Protein 4HRV (pdb70)

InterPro domains:
  IPR008517 Putative lipoprotein GNA1162-like [PF05643] (25-208)

Nearest PDB structures (foldseek):
  4hrv-assembly1_A  TM=1.007E+00  e=7.308E-28  Neisseria meningitidis
  4hrv-assembly1_B  TM=9.934E-01  e=1.481E-24  Neisseria meningitidis
  4q6v-assembly1_A  TM=7.686E-01  e=3.564E-07  Salmonella enterica subsp. enterica serovar Typhimurium str. LT2
  4q6z-assembly1_A  TM=7.350E-01  e=7.591E-06  Escherichia coli UTI89
  2mii-assembly1_A  TM=7.551E-01  e=7.405E-05  Escherichia coli str. K-12 substr. DH10B

Foldseek 3Di:
DQEEEEAQEAEQEPDPCLRPCSVVVVVVQVVVRHHYDDDVVVCVVVVVVPHDRVVVVPDQLLVVCVPPVGQKYKYKYWNDADPCTKTKMWIWIAGSNPRHTDDIGIDMFGDHPVDDDVPVSCVVVVVVVVVVPPPD/DAEEEEAQEAEQEPDPCLRPCSQVVVPVCVVVRHHYDHPVVRQVQVVVVPHHRVVVVPDQLLVVCVRPVGQKYKYKYWNYFDWDDDDVWIKTKTKMKMWIAGSNPRHTDDIDMDMFMDTHVDDDPVVSCVVVVVVVVVVVD

Sequence (277 aa):
PASILVVPPLNESPDVNGTWGLASTAAPLSEAGYYVFPAAVVEETFKQNGTNAADIHAVRPEKLHQIFGNDAVLYITVTEYGTVTTVSAKARLVDSRNGKELWSGSASIREGSNNSNSGLLGLVSAVVNQIANSLTPASILVVPPLNESPDVNGTWGLASTAAPLSEAGYYVFPAAVVEETFKQNGTNAADIHAVRPEKLHQIFGNDAVLYITVTEYGTSYQILDSVTTVSAKARLVDSRNGKELWSGSASIREGSNNSNSGLLGLVSAVVNQIANS

CATH classification: 3.40.50.10610

Radius of gyration: 20.61 Å; Cα contacts (8 Å, |Δi|>4): 595; chains: 2; bounding box: 36×66×35 Å

Organism: Neisseria meningitidis (NCBI:txid487)

Secondary structure (DSSP, 8-state):
--EEEEPPPEE-SS-GGGG---GGGHHHHHHTTPEEPPHHHHHHHHHHT---HHHHHHS-HHHHHHHH--SEEEEEEEEEEE--EEEEEEEEEEETTT--EEEEEEEEEEE-TTS--HHHH--HHHHHHHHHHS--/--EEEEPPPEE-SS-GGGG---GGGHHHHHHTT-EE--HHHHHHHHHHT---HHHHHHS-HHHHHHHH--SEEEEEEEEEEEEEE-SS-EEEEEEEEEEEEETTT--EEEEEEEEEEEEGGG--HHHH--HHHHHHHHHT-

B-factor: mean 45.94, std 14.57, range [21.09, 131.01]

Structure (mmCIF, N/CA/C/O backbone):
data_4HRV
#
_entry.id   4HRV
#
_cell.length_a   43.912
_cell.length_b   96.130
_cell.length_c   44.977
_cell.angle_alpha   90.00
_cell.angle_beta   112.82
_cell.angle_gamma   90.00
#
_symmetry.space_group_name_H-M   'P 1 21 1'
#
loop_
_entity.id
_entity.type
_entity.pdbx_description
1 polymer 'Putative lipoprotein GNA1162'
2 water water
#
loop_
_atom_site.group_PDB
_atom_site.id
_atom_site.type_symbol
_atom_site.label_atom_id
_atom_site.label_alt_id
_atom_site.label_comp_id
_atom_site.label_asym_id
_atom_site.label_entity_id
_atom_site.label_seq_id
_atom_site.pdbx_PDB_ins_code
_atom_site.Cartn_x
_atom_site.Cartn_y
_atom_site.Cartn_z
_atom_site.occupancy
_atom_site.B_iso_or_equiv
_atom_site.auth_seq_id
_atom_site.auth_comp_id
_atom_site.auth_asym_id
_atom_site.auth_atom_id
_atom_site.pdbx_PDB_model_num
ATOM 1 N N . PRO A 1 13 ? -5.360 -31.663 -26.653 1.00 59.56 35 PRO A N 1
ATOM 2 C CA . PRO A 1 13 ? -5.853 -31.943 -25.301 1.00 55.17 35 PRO A CA 1
ATOM 3 C C . PRO A 1 13 ? -7.255 -31.392 -25.120 1.00 51.78 35 PRO A C 1
ATOM 4 O O . PRO A 1 13 ? -7.419 -30.208 -24.839 1.00 49.30 35 PRO A O 1
ATOM 8 N N . ALA A 1 14 ? -8.258 -32.240 -25.297 1.00 51.39 36 ALA A N 1
ATOM 9 C CA . ALA A 1 14 ? -9.636 -31.808 -25.142 1.00 51.67 36 ALA A CA 1
ATOM 10 C C . ALA A 1 14 ? -9.978 -31.679 -23.661 1.00 45.74 36 ALA A C 1
ATOM 11 O O . ALA A 1 14 ? -10.621 -30.725 -23.251 1.00 40.51 36 ALA A O 1
ATOM 13 N N . SER A 1 15 ? -9.525 -32.642 -22.863 1.00 44.88 37 SER A N 1
ATOM 14 C CA . SER A 1 15 ? -9.944 -32.718 -21.467 1.00 43.21 37 SER A CA 1
ATOM 15 C C . SER A 1 15 ? -8.780 -32.621 -20.489 1.00 40.12 37 SER A C 1
ATOM 16 O O . SER A 1 15 ? -7.682 -33.129 -20.747 1.00 37.88 37 SER A O 1
ATOM 19 N N . ILE A 1 16 ? -9.048 -31.974 -19.359 1.00 36.93 38 ILE A N 1
ATOM 20 C CA . ILE A 1 16 ? -8.065 -31.774 -18.306 1.00 35.50 38 ILE A CA 1
ATOM 21 C C . ILE A 1 16 ? -8.569 -32.311 -16.955 1.00 37.32 38 ILE A C 1
ATOM 22 O O . ILE A 1 16 ? -9.682 -31.979 -16.517 1.00 36.93 38 ILE A O 1
ATOM 27 N N . LEU A 1 17 ? -7.758 -33.152 -16.315 1.00 29.00 39 LEU A N 1
ATOM 28 C CA . LEU A 1 17 ? -7.960 -33.510 -14.908 1.00 28.33 39 LEU A CA 1
ATOM 29 C C . LEU A 1 17 ? -7.157 -32.568 -13.996 1.00 26.40 39 LEU A C 1
ATOM 30 O O . LEU A 1 17 ? -5.923 -32.565 -14.022 1.00 25.47 39 LEU A O 1
ATOM 35 N N . VAL A 1 18 ? -7.855 -31.768 -13.194 1.00 25.24 40 VAL A N 1
ATOM 36 C CA . VAL A 1 18 ? -7.182 -30.915 -12.220 1.00 25.09 40 VAL A CA 1
ATOM 37 C C . VAL A 1 18 ? -7.093 -31.616 -10.864 1.00 28.88 40 VAL A C 1
ATOM 38 O O . VAL A 1 18 ? -8.117 -31.863 -10.220 1.00 29.16 40 VAL A O 1
ATOM 42 N N . VAL A 1 19 ? -5.877 -31.940 -10.428 1.00 28.61 41 VAL A N 1
ATOM 43 C CA . VAL A 1 19 ? -5.703 -32.591 -9.134 1.00 27.35 41 VAL A CA 1
ATOM 44 C C . VAL A 1 19 ? -5.619 -31.525 -8.031 1.00 25.50 41 VAL A C 1
ATOM 45 O O . VAL A 1 19 ? -5.364 -30.352 -8.312 1.00 24.50 41 VAL A O 1
ATOM 49 N N . PRO A 1 20 ? -5.840 -31.916 -6.769 1.00 28.74 42 PRO A N 1
ATOM 50 C CA . PRO A 1 20 ? -5.726 -30.894 -5.721 1.00 31.85 42 PRO A CA 1
ATOM 51 C C . PRO A 1 20 ? -4.316 -30.306 -5.699 1.00 32.62 42 PRO A C 1
ATOM 52 O O . PRO A 1 20 ? -3.335 -31.041 -5.730 1.00 30.62 42 PRO A O 1
ATOM 56 N N . PRO A 1 21 ? -4.209 -28.977 -5.640 1.00 30.82 43 PRO A N 1
ATOM 57 C CA . PRO A 1 21 ? -2.872 -28.381 -5.710 1.00 32.53 43 PRO A CA 1
ATOM 58 C C . PRO A 1 21 ? -2.025 -28.667 -4.476 1.00 35.43 43 PRO A C 1
ATOM 59 O O . PRO A 1 21 ? -2.564 -28.801 -3.387 1.00 34.90 43 PRO A O 1
ATOM 63 N N . LEU A 1 22 ? -0.712 -28.790 -4.660 1.00 35.69 44 LEU A N 1
ATOM 64 C CA . LEU A 1 22 ? 0.203 -28.890 -3.534 1.00 35.62 44 LEU A CA 1
ATOM 65 C C . LEU A 1 22 ? 0.322 -27.532 -2.854 1.00 35.38 44 LEU A C 1
ATOM 66 O O . LEU A 1 22 ? 0.313 -26.493 -3.519 1.00 30.96 44 LEU A O 1
ATOM 71 N N . ASN A 1 23 ? 0.452 -27.554 -1.533 1.00 39.15 45 ASN A N 1
ATOM 72 C CA . ASN A 1 23 ? 0.688 -26.352 -0.752 1.00 45.51 45 ASN A CA 1
ATOM 73 C C . ASN A 1 23 ? 2.088 -26.391 -0.157 1.00 49.38 45 ASN A C 1
ATOM 74 O O . ASN A 1 23 ? 2.368 -27.180 0.748 1.00 50.38 45 ASN A O 1
ATOM 79 N N . GLU A 1 24 ? 2.973 -25.553 -0.679 1.00 51.90 46 GLU A N 1
ATOM 80 C CA . GLU A 1 24 ? 4.331 -25.463 -0.161 1.00 57.82 46 GLU A CA 1
ATOM 81 C C . GLU A 1 24 ? 4.511 -24.203 0.668 1.00 61.47 46 GLU A C 1
ATOM 82 O O . GLU A 1 24 ? 5.624 -23.695 0.801 1.00 66.04 46 GLU A O 1
ATOM 88 N N . SER A 1 25 ? 3.414 -23.699 1.225 1.00 61.27 47 SER A N 1
ATOM 89 C CA . SER A 1 25 ? 3.469 -22.483 2.035 1.00 62.85 47 SER A CA 1
ATOM 90 C C . SER A 1 25 ? 3.114 -22.783 3.492 1.00 67.97 47 SER A C 1
ATOM 91 O O . SER A 1 25 ? 2.504 -23.812 3.784 1.00 70.30 47 SER A O 1
ATOM 94 N N . PRO A 1 26 ? 3.499 -21.886 4.414 1.00 71.55 48 PRO A N 1
AT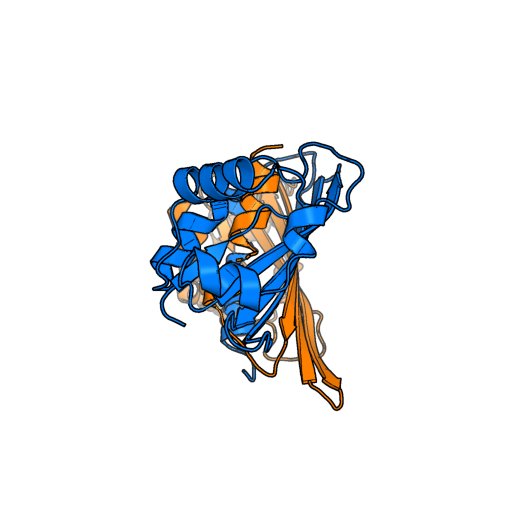OM 95 C CA . PRO A 1 26 ? 3.242 -22.134 5.837 1.00 76.32 48 PRO A CA 1
ATOM 96 C C . PRO A 1 26 ? 1.758 -22.064 6.166 1.00 78.19 48 PRO A C 1
ATOM 97 O O . PRO A 1 26 ? 1.316 -22.658 7.153 1.00 78.85 48 PRO A O 1
ATOM 101 N N . ASP A 1 27 ? 1.003 -21.350 5.335 1.00 76.49 49 ASP A N 1
ATOM 102 C CA . ASP A 1 27 ? -0.417 -21.120 5.579 1.00 75.26 49 ASP A CA 1
ATOM 103 C C . ASP A 1 27 ? -1.298 -22.269 5.073 1.00 71.38 49 ASP A C 1
ATOM 104 O O . ASP A 1 27 ? -1.274 -22.615 3.893 1.00 65.00 49 ASP A O 1
ATOM 109 N N . VAL A 1 28 ? -2.078 -22.845 5.983 1.00 73.80 50 VAL A N 1
ATOM 110 C CA . VAL A 1 28 ? -2.987 -23.943 5.667 1.00 73.98 50 VAL A CA 1
ATOM 111 C C . VAL A 1 28 ? -3.938 -23.620 4.519 1.00 72.39 50 VAL A C 1
ATOM 112 O O . VAL A 1 28 ? -4.063 -24.393 3.570 1.00 75.55 50 VAL A O 1
ATOM 116 N N . ASN A 1 29 ? -4.616 -22.482 4.619 1.00 69.16 51 ASN A N 1
ATOM 117 C CA . ASN A 1 29 ? -5.646 -22.109 3.651 1.00 65.53 51 ASN A CA 1
ATOM 118 C C . ASN A 1 29 ? -5.089 -21.638 2.312 1.00 57.51 51 ASN A C 1
ATOM 119 O O . ASN A 1 29 ? -5.842 -21.229 1.426 1.00 55.35 51 ASN A O 1
ATOM 124 N N . GLY A 1 30 ? -3.770 -21.703 2.166 1.00 54.29 52 GLY A N 1
ATOM 125 C CA . GLY A 1 30 ? -3.109 -21.295 0.937 1.00 49.47 52 GLY A CA 1
ATOM 126 C C . GLY A 1 30 ? -3.704 -21.868 -0.343 1.00 48.78 52 GLY A C 1
ATOM 127 O O . GLY A 1 30 ? -3.640 -21.234 -1.402 1.00 46.52 52 GLY A O 1
ATOM 128 N N . THR A 1 31 ? -4.272 -23.070 -0.260 1.00 47.91 53 THR A N 1
ATOM 129 C CA . THR A 1 31 ? -4.874 -23.707 -1.429 1.00 43.18 53 THR A CA 1
ATOM 130 C C . THR A 1 31 ? -6.400 -23.802 -1.319 1.00 43.17 53 THR A C 1
ATOM 131 O O . THR A 1 31 ? -7.069 -24.186 -2.270 1.00 40.65 53 THR A O 1
ATOM 135 N N . TRP A 1 32 ? -6.955 -23.463 -0.161 1.00 46.37 54 TRP A N 1
ATOM 136 C CA . TRP A 1 32 ? -8.404 -23.535 0.000 1.00 53.52 54 TRP A CA 1
ATOM 137 C C . TRP A 1 32 ? -9.126 -22.805 -1.135 1.00 50.93 54 TRP A C 1
ATOM 138 O O . TRP A 1 32 ? -8.825 -21.652 -1.426 1.00 52.11 54 TRP A O 1
ATOM 149 N N . GLY A 1 33 ? -10.071 -23.492 -1.771 1.00 51.31 55 GLY A N 1
ATOM 150 C CA . GLY A 1 33 ? -10.910 -22.905 -2.802 1.00 49.30 55 GLY A CA 1
ATOM 151 C C . GLY A 1 33 ? -10.268 -22.772 -4.171 1.00 48.72 55 GLY A C 1
ATOM 152 O O . GLY A 1 33 ? -10.918 -22.379 -5.142 1.00 50.22 55 GLY A O 1
ATOM 161 N N . LEU A 1 35 ? -8.776 -25.066 -6.330 1.00 33.43 57 LEU A N 1
ATOM 162 C CA . LEU A 1 35 ? -9.115 -26.034 -7.352 1.00 36.96 57 LEU A CA 1
ATOM 163 C C . LEU A 1 35 ? -10.402 -25.563 -8.020 1.00 38.53 57 LEU A C 1
ATOM 164 O O . LEU A 1 35 ? -10.503 -25.562 -9.244 1.00 38.32 57 LEU A O 1
ATOM 169 N N . ALA A 1 36 ? -11.356 -25.115 -7.206 1.00 39.11 58 ALA A N 1
ATOM 170 C CA . ALA A 1 36 ? -12.646 -24.613 -7.693 1.00 42.54 58 ALA A CA 1
ATOM 171 C C . ALA A 1 36 ? -12.513 -23.410 -8.631 1.00 43.39 58 ALA A C 1
ATOM 172 O O . ALA A 1 36 ? -13.273 -23.267 -9.594 1.00 44.61 58 ALA A O 1
ATOM 174 N N . SER A 1 37 ? -11.550 -22.543 -8.346 1.00 38.82 59 SER A N 1
ATOM 175 C CA . SER A 1 37 ? -11.367 -21.336 -9.149 1.00 41.55 59 SER A CA 1
ATOM 176 C C . SER A 1 37 ? -10.825 -21.608 -10.557 1.00 39.53 59 SER A C 1
ATOM 177 O O . SER A 1 37 ? -10.859 -20.715 -11.407 1.00 37.17 59 SER A O 1
ATOM 180 N N . THR A 1 38 ? -10.322 -22.824 -10.806 1.00 35.96 60 THR A N 1
ATOM 181 C CA . THR A 1 38 ? -9.748 -23.158 -12.112 1.00 33.83 60 THR A CA 1
ATOM 182 C C . THR A 1 38 ? -10.803 -23.564 -13.139 1.00 35.89 60 THR A C 1
ATOM 183 O O . THR A 1 38 ? -10.592 -23.416 -14.341 1.00 32.60 60 THR A O 1
ATOM 187 N N . ALA A 1 39 ? -11.928 -24.086 -12.664 1.00 37.33 61 ALA A N 1
ATOM 188 C CA . ALA A 1 39 ? -12.963 -24.611 -13.549 1.00 42.82 61 ALA A CA 1
ATOM 189 C C . ALA A 1 39 ? -13.393 -23.642 -14.649 1.00 42.26 61 ALA A C 1
ATOM 190 O O . ALA A 1 39 ? -13.396 -24.000 -15.821 1.00 45.93 61 ALA A O 1
ATOM 192 N N . ALA A 1 40 ? -13.755 -22.422 -14.271 1.00 44.00 62 ALA A N 1
ATOM 193 C CA . ALA A 1 40 ? -14.310 -21.453 -15.220 1.00 43.88 62 ALA A CA 1
ATOM 194 C C . ALA A 1 40 ? -13.323 -21.008 -16.303 1.00 42.77 62 ALA A C 1
ATOM 195 O O . ALA A 1 40 ? -13.629 -21.081 -17.494 1.00 43.85 62 ALA A O 1
ATOM 197 N N . PRO A 1 41 ? -12.134 -20.540 -15.899 1.00 42.19 63 PRO A N 1
ATOM 198 C CA . PRO A 1 41 ? -11.141 -20.150 -16.906 1.00 41.73 63 PRO A CA 1
ATOM 199 C C . PRO A 1 41 ? -10.822 -21.270 -17.897 1.00 37.12 63 PRO A C 1
ATOM 200 O O . PRO A 1 41 ? -10.651 -21.031 -19.101 1.00 35.94 63 PRO A O 1
ATOM 204 N N . LEU A 1 42 ? -10.731 -22.502 -17.405 1.00 35.48 64 LEU A N 1
ATOM 205 C CA . LEU A 1 42 ? -10.415 -23.616 -18.298 1.00 35.32 64 LEU A CA 1
ATOM 206 C C . LEU A 1 42 ? -11.526 -23.931 -19.316 1.00 35.75 64 LEU A C 1
ATOM 207 O O . LEU A 1 42 ? -11.250 -24.159 -20.497 1.00 33.19 64 LEU A O 1
ATOM 212 N N . SER A 1 43 ? -12.777 -23.940 -18.863 1.00 36.22 65 SER A N 1
ATOM 213 C CA . SER A 1 43 ? -13.904 -24.143 -19.775 1.00 43.14 65 SER A CA 1
ATOM 214 C C . SER A 1 43 ? -13.966 -23.029 -20.824 1.00 45.84 65 SER A C 1
ATOM 215 O O . SER A 1 43 ? -14.199 -23.290 -22.004 1.00 49.53 65 SER A O 1
ATOM 218 N N . GLU A 1 44 ? -13.756 -21.795 -20.378 1.00 43.64 66 GLU A N 1
ATOM 219 C CA . GLU A 1 44 ? -13.690 -20.648 -21.279 1.00 52.16 66 GLU A CA 1
ATOM 220 C C . GLU A 1 44 ? -12.654 -20.884 -22.371 1.00 55.50 66 GLU A C 1
ATOM 221 O O . GLU A 1 44 ? -12.895 -20.586 -23.546 1.00 57.65 66 GLU A O 1
ATOM 227 N N . ALA A 1 45 ? -11.503 -21.428 -21.980 1.00 51.70 67 ALA A N 1
ATOM 228 C CA . ALA A 1 45 ? -10.397 -21.639 -22.907 1.00 45.50 67 ALA A CA 1
ATOM 229 C C . ALA A 1 45 ? -10.659 -22.805 -23.834 1.00 47.55 67 ALA A C 1
ATOM 230 O O . ALA A 1 45 ? -9.839 -23.116 -24.697 1.00 47.23 67 ALA A O 1
ATOM 232 N N . GLY A 1 46 ? -11.801 -23.460 -23.647 1.00 47.56 68 GLY A N 1
ATOM 233 C CA . GLY A 1 46 ? -12.195 -24.546 -24.521 1.00 45.80 68 GLY A CA 1
ATOM 234 C C . GLY A 1 46 ? -11.750 -25.932 -24.089 1.00 42.60 68 GLY A C 1
ATOM 235 O O . GLY A 1 46 ? -11.677 -26.844 -24.909 1.00 46.06 68 GLY A O 1
ATOM 236 N N . TYR A 1 47 ? -11.452 -26.102 -22.805 1.00 36.36 69 TYR A N 1
ATOM 237 C CA . TYR A 1 47 ? -11.139 -27.433 -22.287 1.00 34.71 69 TYR A CA 1
ATOM 238 C C . TYR A 1 47 ? -12.315 -28.035 -21.550 1.00 29.34 69 TYR A C 1
ATOM 239 O O . TYR A 1 47 ? -13.037 -27.335 -20.859 1.00 33.90 69 TYR A O 1
ATOM 248 N N . TYR A 1 48 ? -12.471 -29.347 -21.676 1.00 36.37 70 TYR A N 1
ATOM 249 C CA . TYR A 1 48 ? -13.417 -30.054 -20.829 1.00 34.51 70 TYR A CA 1
ATOM 250 C C . TYR A 1 48 ? -12.723 -30.403 -19.523 1.00 31.00 70 TYR A C 1
ATOM 251 O O . TYR A 1 48 ? -11.733 -31.131 -19.508 1.00 36.15 70 TYR A O 1
ATOM 260 N N . VAL A 1 49 ? -13.247 -29.872 -18.432 1.00 33.96 71 VAL A N 1
ATOM 261 C CA . VAL A 1 49 ? -12.683 -30.104 -17.116 1.00 35.14 71 VAL A CA 1
ATOM 262 C C . VAL A 1 49 ? -13.475 -31.191 -16.383 1.00 35.49 71 VAL A C 1
ATOM 263 O O . VAL A 1 49 ? -14.697 -31.134 -16.303 1.00 35.11 71 VAL A O 1
ATOM 267 N N . PHE A 1 50 ? -12.780 -32.188 -15.856 1.00 36.64 72 PHE A N 1
ATOM 268 C CA . PHE A 1 50 ? -13.466 -33.241 -15.111 1.00 34.22 72 PHE A CA 1
ATOM 269 C C . PHE A 1 50 ? -14.078 -32.631 -13.851 1.00 36.37 72 PHE A C 1
ATOM 270 O O . PHE A 1 50 ? -13.425 -31.864 -13.155 1.00 36.83 72 PHE A O 1
ATOM 278 N N . PRO A 1 51 ? -15.354 -32.945 -13.571 1.00 39.33 73 PRO A N 1
ATOM 279 C CA . PRO A 1 51 ? -16.048 -32.298 -12.444 1.00 40.33 73 PRO A CA 1
ATOM 280 C C . PRO A 1 51 ? -15.453 -32.688 -11.092 1.00 35.04 73 PRO A C 1
ATOM 281 O O . PRO A 1 51 ? -15.161 -33.859 -10.856 1.00 37.75 73 PRO A O 1
ATOM 285 N N . ALA A 1 52 ? -15.292 -31.705 -10.219 1.00 35.53 74 ALA A N 1
ATOM 286 C CA . ALA A 1 52 ? -14.502 -31.870 -9.005 1.00 38.97 74 ALA A CA 1
ATOM 287 C C . ALA A 1 52 ? -15.015 -32.948 -8.053 1.00 42.81 74 ALA A C 1
ATOM 288 O O . ALA A 1 52 ? -14.233 -33.735 -7.532 1.00 42.24 74 ALA A O 1
ATOM 290 N N . ALA A 1 53 ? -16.323 -32.987 -7.820 1.00 46.61 75 ALA A N 1
ATOM 291 C CA . ALA A 1 53 ? -16.886 -33.917 -6.840 1.00 45.08 75 ALA A CA 1
ATOM 292 C C . ALA A 1 53 ? -16.641 -35.378 -7.210 1.00 43.25 75 ALA A C 1
ATOM 293 O O . ALA A 1 53 ? -16.381 -36.239 -6.352 1.00 41.69 75 ALA A O 1
ATOM 295 N N . VAL A 1 54 ? -16.741 -35.670 -8.498 1.00 42.99 76 VAL A N 1
ATOM 296 C CA . VAL A 1 54 ? -16.540 -37.033 -8.957 1.00 40.20 76 VAL A CA 1
ATOM 297 C C . VAL A 1 54 ? -15.078 -37.405 -8.805 1.00 38.52 76 VAL A C 1
ATOM 298 O O . VAL A 1 54 ? -14.738 -38.519 -8.395 1.00 39.90 76 VAL A O 1
ATOM 302 N N . VAL A 1 55 ? -14.216 -36.457 -9.149 1.00 39.46 77 VAL A N 1
ATOM 303 C CA . VAL A 1 55 ? -12.775 -36.649 -9.042 1.00 35.99 77 VAL A CA 1
ATOM 304 C C . VAL A 1 55 ? -12.377 -36.886 -7.586 1.00 35.83 77 VAL A C 1
ATOM 305 O O . VAL A 1 55 ? -11.701 -37.856 -7.291 1.00 31.54 77 VAL A O 1
ATOM 309 N N . GLU A 1 56 ? -12.775 -35.982 -6.688 1.00 38.83 78 GLU A N 1
ATOM 310 C CA . GLU A 1 56 ? -12.546 -36.191 -5.256 1.00 43.24 78 GLU A CA 1
ATOM 311 C C . GLU A 1 56 ? -12.983 -37.584 -4.813 1.00 40.95 78 GLU A C 1
ATOM 312 O O . GLU A 1 56 ? -12.247 -38.298 -4.127 1.00 37.80 78 GLU A O 1
ATOM 318 N N . GLU A 1 57 ? -14.193 -37.963 -5.207 1.00 41.98 79 GLU A N 1
ATOM 319 C CA . GLU A 1 57 ? -14.774 -39.219 -4.765 1.00 42.57 79 GLU A CA 1
ATOM 320 C C . GLU A 1 57 ? -13.980 -40.404 -5.293 1.00 45.28 79 GLU A C 1
ATOM 321 O O . GLU A 1 57 ? -13.799 -41.407 -4.596 1.00 43.97 79 GLU A O 1
ATOM 327 N N . THR A 1 58 ? -13.504 -40.284 -6.529 1.00 43.47 80 THR A N 1
ATOM 328 C CA . THR A 1 58 ? -12.702 -41.334 -7.143 1.00 40.79 80 THR A CA 1
ATOM 329 C C . THR A 1 58 ? -11.372 -41.515 -6.417 1.00 37.32 80 THR A C 1
ATOM 330 O O . THR A 1 58 ? -10.937 -42.640 -6.189 1.00 38.85 80 THR A O 1
ATOM 334 N N . PHE A 1 59 ? -10.727 -40.413 -6.046 1.00 39.00 81 PHE A N 1
ATOM 335 C CA . PHE A 1 59 ? -9.485 -40.505 -5.287 1.00 38.83 81 PHE A CA 1
ATOM 336 C C . PHE A 1 59 ? -9.702 -41.135 -3.909 1.00 45.08 81 PHE A C 1
ATOM 337 O O . PHE A 1 59 ? -8.907 -41.974 -3.469 1.00 47.69 81 PHE A O 1
ATOM 345 N N . LYS A 1 60 ? -10.780 -40.740 -3.241 1.00 43.79 82 LYS A N 1
ATOM 346 C CA . LYS A 1 60 ? -11.099 -41.281 -1.927 1.00 48.54 82 LYS A CA 1
ATOM 347 C C . LYS A 1 60 ? -11.346 -42.787 -1.994 1.00 52.65 82 LYS A C 1
ATOM 348 O O . LYS A 1 60 ? -10.826 -43.550 -1.177 1.00 54.88 82 LYS A O 1
ATOM 354 N N . GLN A 1 61 ? -12.130 -43.217 -2.974 1.00 50.50 83 GLN A N 1
ATOM 355 C CA . GLN A 1 61 ? -12.404 -44.636 -3.132 1.00 55.76 83 GLN A CA 1
ATOM 356 C C . GLN A 1 61 ? -11.106 -45.395 -3.379 1.00 56.51 83 GLN A C 1
ATOM 357 O O . GLN A 1 61 ? -10.970 -46.559 -2.990 1.00 55.93 83 GLN A O 1
ATOM 363 N N . ASN A 1 62 ? -10.148 -44.730 -4.016 1.00 51.86 84 ASN A N 1
ATOM 364 C CA . ASN A 1 62 ? -8.854 -45.350 -4.268 1.00 52.41 84 ASN A CA 1
ATOM 365 C C . ASN A 1 62 ? -7.854 -45.117 -3.142 1.00 51.13 84 ASN A C 1
ATOM 366 O O . ASN A 1 62 ? -6.655 -45.327 -3.315 1.00 53.41 84 ASN A O 1
ATOM 371 N N . GLY A 1 63 ? -8.349 -44.680 -1.991 1.00 48.27 85 GLY A N 1
ATOM 372 C CA . GLY A 1 63 ? -7.507 -44.504 -0.824 1.00 53.66 85 GLY A CA 1
ATOM 373 C C . GLY A 1 63 ? -6.509 -43.362 -0.918 1.00 59.54 85 GLY A C 1
ATOM 374 O O . GLY A 1 63 ? -5.346 -43.520 -0.539 1.00 59.34 85 GLY A O 1
ATOM 383 N N . THR A 1 65 ? -6.457 -38.989 -0.225 1.00 74.16 87 THR A N 1
ATOM 384 C CA . THR A 1 65 ? -7.001 -37.670 0.058 1.00 72.98 87 THR A CA 1
ATOM 385 C C . THR A 1 65 ? -5.885 -36.629 0.090 1.00 69.73 87 THR A C 1
ATOM 386 O O . THR A 1 65 ? -6.135 -35.435 -0.092 1.00 68.28 87 THR A O 1
ATOM 390 N N . ASN A 1 66 ? -4.657 -37.090 0.319 1.00 63.18 88 ASN A N 1
ATOM 391 C CA . ASN A 1 66 ? -3.509 -36.194 0.451 1.00 54.12 88 ASN A CA 1
ATOM 392 C C . ASN A 1 66 ? -2.949 -35.727 -0.892 1.00 43.26 88 ASN A C 1
ATOM 393 O O . ASN A 1 66 ? -2.740 -36.528 -1.803 1.00 38.01 88 ASN A O 1
ATOM 398 N N . ALA A 1 67 ? -2.708 -34.424 -1.007 1.00 41.88 89 ALA A N 1
ATOM 399 C CA . ALA A 1 67 ? -2.261 -33.842 -2.270 1.00 40.58 89 ALA A CA 1
ATOM 400 C C . ALA A 1 67 ? -0.880 -34.350 -2.688 1.00 37.39 89 ALA A C 1
ATOM 401 O O . ALA A 1 67 ? -0.677 -34.702 -3.840 1.00 35.84 89 ALA A O 1
ATOM 403 N N . ALA A 1 68 ? 0.063 -34.388 -1.759 1.00 37.45 90 ALA A N 1
ATOM 404 C CA . ALA A 1 68 ? 1.383 -34.936 -2.074 1.00 43.00 90 ALA A CA 1
ATOM 405 C C . ALA A 1 68 ? 1.293 -36.340 -2.671 1.00 45.39 90 ALA A C 1
ATOM 406 O O . ALA A 1 68 ? 2.006 -36.662 -3.623 1.00 46.41 90 ALA A O 1
ATOM 408 N N . ASP A 1 69 ? 0.403 -37.177 -2.132 1.00 46.09 91 ASP A N 1
ATOM 409 C CA . ASP A 1 69 ? 0.230 -38.518 -2.663 1.00 44.92 91 ASP A CA 1
ATOM 410 C C . ASP A 1 69 ? -0.216 -38.463 -4.109 1.00 43.78 91 ASP A C 1
ATOM 411 O O . ASP A 1 69 ? 0.320 -39.166 -4.973 1.00 39.56 91 ASP A O 1
ATOM 416 N N . ILE A 1 70 ? -1.231 -37.649 -4.359 1.00 38.23 92 ILE A N 1
ATOM 417 C CA . ILE A 1 70 ? -1.841 -37.605 -5.677 1.00 33.65 92 ILE A CA 1
ATOM 418 C C . ILE A 1 70 ? -0.847 -37.099 -6.722 1.00 30.21 92 ILE A C 1
ATOM 419 O O . ILE A 1 70 ? -0.792 -37.624 -7.835 1.00 38.08 92 ILE A O 1
ATOM 424 N N . HIS A 1 71 ? -0.055 -36.101 -6.349 1.00 30.46 93 HIS A N 1
ATOM 425 C CA . HIS A 1 71 ? 0.933 -35.516 -7.259 1.00 31.70 93 HIS A CA 1
ATOM 426 C C . HIS A 1 71 ? 2.064 -36.491 -7.576 1.00 41.88 93 HIS A C 1
ATOM 427 O O . HIS A 1 71 ? 2.803 -36.302 -8.540 1.00 42.58 93 HIS A O 1
ATOM 434 N N . ALA A 1 72 ? 2.188 -37.529 -6.756 1.00 46.70 94 ALA A N 1
ATOM 435 C CA . ALA A 1 72 ? 3.206 -38.554 -6.966 1.00 48.65 94 ALA A CA 1
ATOM 436 C C . ALA A 1 72 ? 2.755 -39.683 -7.900 1.00 47.47 94 ALA A C 1
ATOM 437 O O . ALA A 1 72 ? 3.592 -40.415 -8.435 1.00 49.13 94 ALA A O 1
ATOM 439 N N . VAL A 1 73 ? 1.442 -39.823 -8.091 1.00 41.40 95 VAL A N 1
ATOM 440 C CA . VAL A 1 73 ? 0.877 -40.866 -8.950 1.00 42.59 95 VAL A CA 1
ATOM 441 C C . VAL A 1 73 ? 1.338 -40.667 -10.387 1.00 44.84 95 VAL A C 1
ATOM 442 O O . VAL A 1 73 ? 1.306 -39.553 -10.889 1.00 39.51 95 VAL A O 1
ATOM 446 N N . ARG A 1 74 ? 1.765 -41.734 -11.059 1.00 41.75 96 ARG A N 1
ATOM 447 C CA . ARG A 1 74 ? 2.142 -41.600 -12.463 1.00 41.58 96 ARG A CA 1
ATOM 448 C C . ARG A 1 74 ? 0.937 -41.187 -13.294 1.00 34.83 96 ARG A C 1
ATOM 449 O O . ARG A 1 74 ? -0.151 -41.727 -13.118 1.00 34.47 96 ARG A O 1
ATOM 457 N N . PRO A 1 75 ? 1.127 -40.218 -14.207 1.00 34.20 97 PRO A N 1
ATOM 458 C CA . PRO A 1 75 ? 0.027 -39.719 -15.040 1.00 32.35 97 PRO A CA 1
ATOM 459 C C . PRO A 1 75 ? -0.658 -40.826 -15.822 1.00 33.83 97 PRO A C 1
ATOM 460 O O . PRO A 1 75 ? -1.846 -40.725 -16.129 1.00 32.17 97 PRO A O 1
ATOM 464 N N . GLU A 1 76 ? 0.091 -41.876 -16.150 1.00 35.18 98 GLU A N 1
ATOM 465 C CA . GLU A 1 76 ? -0.454 -43.018 -16.863 1.00 38.81 98 GLU A CA 1
ATOM 466 C C . GLU A 1 76 ? -1.533 -43.714 -16.044 1.00 35.92 98 GLU A C 1
ATOM 467 O O . GLU A 1 76 ? -2.567 -44.117 -16.573 1.00 34.15 98 GLU A O 1
ATOM 473 N N . LYS A 1 77 ? -1.290 -43.859 -14.747 1.00 38.22 99 LYS A N 1
ATOM 474 C CA . LYS A 1 77 ? -2.303 -44.415 -13.859 1.00 36.60 99 LYS A CA 1
ATOM 475 C C . LYS A 1 77 ? -3.572 -43.551 -13.878 1.00 37.39 99 LYS A C 1
ATOM 476 O O . LYS A 1 77 ? -4.691 -44.063 -14.001 1.00 38.18 99 LYS A O 1
ATOM 482 N N . LEU A 1 78 ? -3.406 -42.233 -13.782 1.00 37.66 100 LEU A N 1
ATOM 483 C CA . LEU A 1 78 ? -4.563 -41.342 -13.817 1.00 31.95 100 LEU A CA 1
ATOM 484 C C . LEU A 1 78 ? -5.362 -41.532 -15.102 1.00 32.72 100 LEU A C 1
ATOM 485 O O . LEU A 1 78 ? -6.601 -41.547 -15.085 1.00 34.48 100 LEU A O 1
ATOM 490 N N . HIS A 1 79 ? -4.667 -41.701 -16.224 1.00 34.77 101 HIS A N 1
ATOM 491 C CA . HIS A 1 79 ? -5.372 -41.882 -17.495 1.00 34.33 101 HIS A CA 1
ATOM 492 C C . HIS A 1 79 ? -6.198 -43.159 -17.481 1.00 35.80 101 HIS A C 1
ATOM 493 O O . HIS A 1 79 ? -7.292 -43.202 -18.044 1.00 36.76 101 HIS A O 1
ATOM 500 N N . GLN A 1 80 ? -5.659 -44.189 -16.839 1.00 41.72 102 GLN A N 1
ATOM 501 C CA . GLN A 1 80 ? -6.316 -45.490 -16.800 1.00 49.86 102 GLN A CA 1
ATOM 502 C C . GLN A 1 80 ? -7.691 -45.316 -16.168 1.00 51.90 102 GLN A C 1
ATOM 503 O O . GLN A 1 80 ? -8.670 -45.951 -16.572 1.00 50.77 102 GLN A O 1
ATOM 509 N N . ILE A 1 81 ? -7.757 -44.413 -15.196 1.00 51.54 103 ILE A N 1
ATOM 510 C CA . ILE A 1 81 ? -8.957 -44.238 -14.382 1.00 50.07 103 ILE A CA 1
ATOM 511 C C . ILE A 1 81 ? -9.991 -43.287 -14.966 1.00 47.64 103 ILE A C 1
ATOM 512 O O . ILE A 1 81 ? -11.179 -43.613 -15.019 1.00 52.83 103 ILE A O 1
ATOM 517 N N . PHE A 1 82 ? -9.542 -42.122 -15.415 1.00 36.50 104 PHE A N 1
ATOM 518 C CA . PHE A 1 82 ? -10.453 -41.064 -15.802 1.00 37.92 104 PHE A CA 1
ATOM 519 C C . PHE A 1 82 ? -10.596 -40.908 -17.317 1.00 40.15 104 PHE A C 1
ATOM 520 O O . PHE A 1 82 ? -11.616 -40.436 -17.798 1.00 40.37 104 PHE A O 1
ATOM 528 N N . GLY A 1 83 ? -9.570 -41.287 -18.069 1.00 42.78 105 GLY A N 1
ATOM 529 C CA . GLY A 1 83 ? -9.615 -41.111 -19.506 1.00 42.08 105 GLY A CA 1
ATOM 530 C C . GLY A 1 83 ? -9.327 -39.687 -19.941 1.00 43.45 105 GLY A C 1
ATOM 531 O O . GLY A 1 83 ? -9.631 -39.306 -21.070 1.00 47.71 105 GLY A O 1
ATOM 532 N N . ASN A 1 84 ? -8.756 -38.892 -19.041 1.00 38.13 106 ASN A N 1
ATOM 533 C CA . ASN A 1 84 ? -8.369 -37.523 -19.357 1.00 36.41 106 ASN A CA 1
ATOM 534 C C . ASN A 1 84 ? -7.209 -37.472 -20.346 1.00 29.87 106 ASN A C 1
ATOM 535 O O . ASN A 1 84 ? -6.299 -38.276 -20.269 1.00 33.32 106 ASN A O 1
ATOM 540 N N . ASP A 1 85 ? -7.240 -36.505 -21.259 1.00 35.61 107 ASP A N 1
ATOM 541 C CA . ASP A 1 85 ? -6.106 -36.261 -22.147 1.00 36.81 107 ASP A CA 1
ATOM 542 C C . ASP A 1 85 ? -4.907 -35.754 -21.357 1.00 34.75 107 ASP A C 1
ATOM 543 O O . ASP A 1 85 ? -3.760 -36.124 -21.644 1.00 35.13 107 ASP A O 1
ATOM 548 N N . ALA A 1 86 ? -5.177 -34.910 -20.356 1.00 31.26 108 ALA A N 1
ATOM 549 C CA . ALA A 1 86 ? -4.113 -34.206 -19.648 1.00 31.26 108 ALA A CA 1
ATOM 550 C C . ALA A 1 86 ? -4.383 -34.027 -18.157 1.00 32.13 108 ALA A C 1
ATOM 551 O O . ALA A 1 86 ? -5.509 -34.186 -17.677 1.00 32.65 108 ALA A O 1
ATOM 553 N N . VAL A 1 87 ? -3.341 -33.653 -17.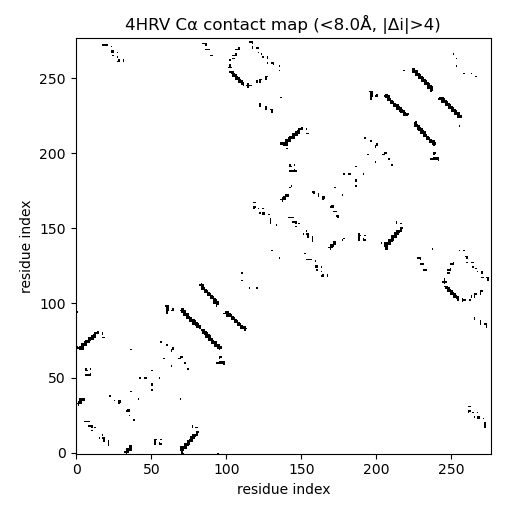434 1.00 26.27 109 VAL A N 1
ATOM 554 C CA . VAL A 1 87 ? -3.441 -33.446 -16.001 1.00 27.36 109 VAL A CA 1
ATOM 555 C C . VAL A 1 87 ? -2.807 -32.116 -15.664 1.00 26.91 109 VAL A C 1
ATOM 556 O O . VAL A 1 87 ? -1.680 -31.838 -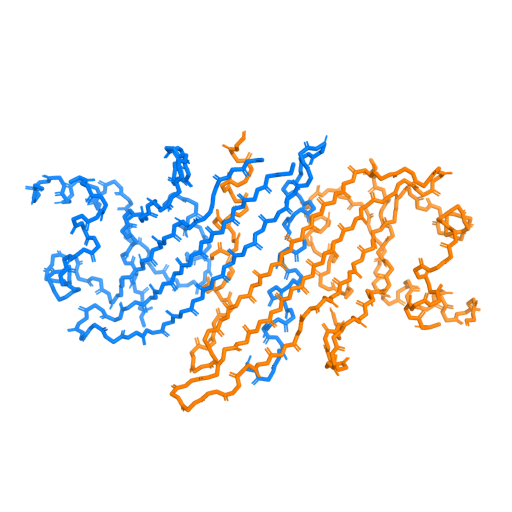16.096 1.00 23.89 109 VAL A O 1
ATOM 560 N N . LEU A 1 88 ? -3.531 -31.297 -14.900 1.00 21.09 110 LEU A N 1
ATOM 561 C CA . LEU A 1 88 ? -3.029 -30.009 -14.473 1.00 21.18 110 LEU A CA 1
ATOM 562 C C . LEU A 1 88 ? -2.540 -30.075 -13.036 1.00 22.28 110 LEU A C 1
ATOM 563 O O . LEU A 1 88 ? -3.316 -30.352 -12.133 1.00 25.99 110 LEU A O 1
ATOM 568 N N . TYR A 1 89 ? -1.242 -29.821 -12.846 1.00 22.73 111 TYR A N 1
ATOM 569 C CA . TYR A 1 89 ? -0.614 -29.824 -11.532 1.00 22.16 111 TYR A CA 1
ATOM 570 C C . TYR A 1 89 ? -0.321 -28.392 -11.131 1.00 22.31 111 TYR A C 1
ATOM 571 O O . TYR A 1 89 ? 0.397 -27.685 -11.848 1.00 26.96 111 TYR A O 1
ATOM 580 N N . ILE A 1 90 ? -0.849 -27.982 -9.978 1.00 22.64 112 ILE A N 1
ATOM 581 C CA . ILE A 1 90 ? -0.604 -26.657 -9.453 1.00 22.87 112 ILE A CA 1
ATOM 582 C C . ILE A 1 90 ? 0.046 -26.779 -8.084 1.00 27.69 112 ILE A C 1
ATOM 583 O O . ILE A 1 90 ? -0.324 -27.638 -7.290 1.00 29.08 112 ILE A O 1
ATOM 588 N N . THR A 1 91 ? 1.033 -25.929 -7.833 1.00 24.77 113 THR A N 1
ATOM 589 C CA . THR A 1 91 ? 1.669 -25.816 -6.528 1.00 29.93 113 THR A CA 1
ATOM 590 C C . THR A 1 91 ? 1.696 -24.350 -6.075 1.00 30.80 113 THR A C 1
ATOM 591 O O . THR A 1 91 ? 2.161 -23.488 -6.815 1.00 30.20 113 THR A O 1
ATOM 595 N N . VAL A 1 92 ? 1.199 -24.084 -4.868 1.00 31.33 114 VAL A N 1
ATOM 596 C CA . VAL A 1 92 ? 1.303 -22.759 -4.261 1.00 34.06 114 VAL A CA 1
ATOM 597 C C . VAL A 1 92 ? 2.624 -22.732 -3.516 1.00 38.23 114 VAL A C 1
ATOM 598 O O . VAL A 1 92 ? 2.864 -23.568 -2.638 1.00 35.69 114 VAL A O 1
ATOM 602 N N . THR A 1 93 ? 3.489 -21.795 -3.883 1.00 35.78 115 THR A N 1
ATOM 603 C CA . THR A 1 93 ? 4.812 -21.726 -3.285 1.00 41.09 115 THR A CA 1
ATOM 604 C C . THR A 1 93 ? 4.878 -20.594 -2.267 1.00 45.00 115 THR A C 1
ATOM 605 O O . THR A 1 93 ? 5.653 -20.649 -1.318 1.00 48.01 115 THR A O 1
ATOM 609 N N . GLU A 1 94 ? 4.064 -19.562 -2.466 1.00 43.81 116 GLU A N 1
ATOM 610 C CA . GLU A 1 94 ? 3.970 -18.499 -1.477 1.00 41.93 116 GLU A CA 1
ATOM 611 C C . GLU A 1 94 ? 2.528 -18.139 -1.115 1.00 42.64 116 GLU A C 1
ATOM 612 O O . GLU A 1 94 ? 1.643 -18.084 -1.968 1.00 39.78 116 GLU A O 1
ATOM 618 N N . TYR A 1 95 ? 2.307 -17.884 0.167 1.00 47.63 117 TYR A N 1
ATOM 619 C CA . TYR A 1 95 ? 1.016 -17.428 0.647 1.00 48.72 117 TYR A CA 1
ATOM 620 C C . TYR A 1 95 ? 1.196 -16.770 2.011 1.00 51.66 117 TYR A C 1
ATOM 621 O O . TYR A 1 95 ? 1.603 -17.418 2.966 1.00 57.33 117 TYR A O 1
ATOM 630 N N . GLY A 1 96 ? 0.905 -15.479 2.103 1.00 54.07 118 GLY A N 1
ATOM 631 C CA . GLY A 1 96 ? 1.048 -14.784 3.370 1.00 54.83 118 GLY A CA 1
ATOM 632 C C . GLY A 1 96 ? 0.991 -13.282 3.229 1.00 53.11 118 GLY A C 1
ATOM 633 O O . GLY A 1 96 ? 0.988 -12.762 2.116 1.00 47.53 118 GLY A O 1
ATOM 634 N N . THR A 1 97 ? 0.946 -12.585 4.360 1.00 59.49 119 THR A N 1
ATOM 635 C CA . THR A 1 97 ? 0.828 -11.131 4.357 1.00 64.00 119 THR A CA 1
ATOM 636 C C . THR A 1 97 ? 2.045 -10.462 4.999 1.00 69.17 119 THR A C 1
ATOM 637 O O . THR A 1 97 ? 2.891 -11.130 5.596 1.00 72.02 119 THR A O 1
ATOM 641 N N . VAL A 1 105 ? 1.024 -6.128 3.208 1.00 58.00 127 VAL A N 1
ATOM 642 C CA . VAL A 1 105 ? 1.070 -6.590 1.821 1.00 54.78 127 VAL A CA 1
ATOM 643 C C . VAL A 1 105 ? 0.923 -8.105 1.728 1.00 52.22 127 VAL A C 1
ATOM 644 O O . VAL A 1 105 ? 1.781 -8.846 2.212 1.00 53.64 127 VAL A O 1
ATOM 646 N N . THR A 1 106 ? -0.156 -8.554 1.092 1.00 52.36 128 THR A N 1
ATOM 647 C CA . THR A 1 106 ? -0.384 -9.983 0.873 1.00 52.69 128 THR A CA 1
ATOM 648 C C . THR A 1 106 ? 0.246 -10.436 -0.441 1.00 50.86 128 THR A C 1
ATOM 649 O O . THR A 1 106 ? 0.108 -9.776 -1.475 1.00 49.64 128 THR A O 1
ATOM 653 N N . THR A 1 107 ? 0.939 -11.567 -0.397 1.00 52.49 129 THR A N 1
ATOM 654 C CA . THR A 1 107 ? 1.568 -12.123 -1.587 1.00 49.27 129 THR A CA 1
ATOM 655 C C . THR A 1 107 ? 1.125 -13.563 -1.791 1.00 41.76 129 THR A C 1
ATOM 656 O O . THR A 1 107 ? 1.042 -14.328 -0.837 1.00 44.63 129 THR A O 1
ATOM 660 N N . VAL A 1 108 ? 0.819 -13.920 -3.032 1.00 36.15 130 VAL A N 1
ATOM 661 C CA . VAL A 1 108 ? 0.581 -15.314 -3.385 1.00 35.66 130 VAL A CA 1
ATOM 662 C C . VAL A 1 108 ? 1.381 -15.629 -4.637 1.00 37.54 130 VAL A C 1
ATOM 663 O O . VAL A 1 108 ? 1.435 -14.829 -5.567 1.00 37.99 130 VAL A O 1
ATOM 667 N N . SER A 1 109 ? 2.036 -16.781 -4.635 1.00 33.52 131 SER A N 1
ATOM 668 C CA . SER A 1 109 ? 2.796 -17.228 -5.786 1.00 33.75 131 SER A CA 1
ATOM 669 C C . SER A 1 109 ? 2.436 -18.681 -6.010 1.00 32.08 131 SER A C 1
ATOM 670 O O . SER A 1 109 ? 2.200 -19.413 -5.053 1.00 37.26 131 SER A O 1
ATOM 673 N N . ALA A 1 110 ? 2.388 -19.090 -7.272 1.00 27.38 132 ALA A N 1
ATOM 674 C CA . ALA A 1 110 ? 2.049 -20.465 -7.611 1.00 27.50 132 ALA A CA 1
ATOM 675 C C . ALA A 1 110 ? 2.642 -20.806 -8.970 1.00 28.63 132 ALA A C 1
ATOM 676 O O . ALA A 1 110 ? 2.906 -19.923 -9.798 1.00 28.60 132 ALA A O 1
ATOM 678 N N . LYS A 1 111 ? 2.849 -22.090 -9.209 1.00 29.57 133 LYS A N 1
ATOM 679 C CA . LYS A 1 111 ? 3.360 -22.521 -10.488 1.00 27.29 133 LYS A CA 1
ATOM 680 C C . LYS A 1 111 ? 2.542 -23.720 -10.942 1.00 30.33 133 LYS A C 1
ATOM 681 O O . LYS A 1 111 ? 1.863 -24.386 -10.130 1.00 29.70 133 LYS A O 1
ATOM 687 N N . ALA A 1 112 ? 2.565 -23.982 -12.240 1.00 30.01 134 ALA A N 1
ATOM 688 C CA . ALA A 1 112 ? 1.714 -25.031 -12.773 1.00 27.70 134 ALA A CA 1
ATOM 689 C C . ALA A 1 112 ? 2.296 -25.651 -14.022 1.00 28.80 134 ALA A C 1
ATOM 690 O O . ALA A 1 112 ? 3.091 -25.032 -14.731 1.00 27.58 134 ALA A O 1
ATOM 692 N N . ARG A 1 113 ? 1.908 -26.897 -14.280 1.00 27.46 135 ARG A N 1
ATOM 693 C CA . ARG A 1 113 ? 2.293 -27.549 -15.509 1.00 29.95 135 ARG A CA 1
ATOM 694 C C . ARG A 1 113 ? 1.154 -28.422 -15.987 1.00 26.10 135 ARG A C 1
ATOM 695 O O . ARG A 1 113 ? 0.451 -29.038 -15.196 1.00 24.53 135 ARG A O 1
ATOM 703 N N . LEU A 1 114 ? 0.951 -28.442 -17.292 1.00 25.02 136 LEU A N 1
ATOM 704 C CA . LEU A 1 114 ? -0.068 -29.292 -17.871 1.00 27.58 136 LEU A CA 1
ATOM 705 C C . LEU A 1 114 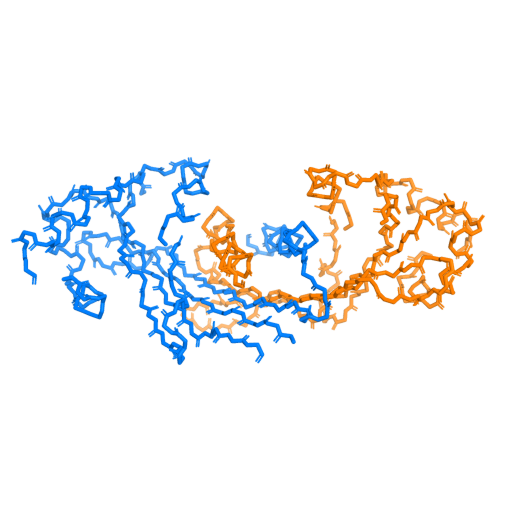? 0.692 -30.437 -18.512 1.00 27.01 136 LEU A C 1
ATOM 706 O O . LEU A 1 114 ? 1.637 -30.207 -19.269 1.00 26.07 136 LEU A O 1
ATOM 711 N N . VAL A 1 115 ? 0.297 -31.662 -18.181 1.00 23.76 137 VAL A N 1
ATOM 712 C CA . VAL A 1 115 ? 1.018 -32.851 -18.606 1.00 26.88 137 VAL A CA 1
ATOM 713 C C . VAL A 1 115 ? 0.127 -33.810 -19.403 1.00 32.04 137 VAL A C 1
ATOM 714 O O . VAL A 1 115 ? -1.008 -34.109 -18.998 1.00 28.56 137 VAL A O 1
ATOM 718 N N . ASP A 1 116 ? 0.637 -34.278 -20.543 1.00 28.32 138 ASP A N 1
ATOM 719 C CA . ASP A 1 116 ? -0.073 -35.258 -21.347 1.00 31.74 138 ASP A CA 1
ATOM 720 C C . ASP A 1 116 ? -0.197 -36.541 -20.518 1.00 30.34 138 ASP A C 1
ATOM 721 O O . ASP A 1 116 ? 0.795 -37.081 -20.043 1.00 31.14 138 ASP A O 1
ATOM 726 N N . SER A 1 117 ? -1.424 -37.007 -20.316 1.00 29.01 139 SER A N 1
ATOM 727 C CA . SER A 1 117 ? -1.658 -38.063 -19.341 1.00 28.30 139 SER A CA 1
ATOM 728 C C . SER A 1 117 ? -1.237 -39.455 -19.850 1.00 31.24 139 SER A C 1
ATOM 729 O O . SER A 1 117 ? -1.018 -40.375 -19.061 1.00 29.90 139 SER A O 1
ATOM 732 N N . ARG A 1 118 ? -1.091 -39.595 -21.164 1.00 29.90 140 ARG A N 1
ATOM 733 C CA . ARG A 1 118 ? -0.683 -40.879 -21.743 1.00 35.84 140 ARG A CA 1
ATOM 734 C C . ARG A 1 118 ? 0.822 -41.159 -21.684 1.00 40.08 140 ARG A C 1
ATOM 735 O O . ARG A 1 118 ? 1.233 -42.306 -21.482 1.00 40.19 140 ARG A O 1
ATOM 743 N N . ASN A 1 119 ? 1.641 -40.123 -21.861 1.00 39.06 141 ASN A N 1
ATOM 744 C CA . ASN A 1 119 ? 3.097 -40.299 -21.906 1.00 35.70 141 ASN A CA 1
ATOM 745 C C . ASN A 1 119 ? 3.863 -39.474 -20.879 1.00 33.96 141 ASN A C 1
ATOM 746 O O . ASN A 1 119 ? 5.092 -39.586 -20.752 1.00 35.17 141 ASN A O 1
ATOM 751 N N . GLY A 1 120 ? 3.142 -38.629 -20.153 1.00 30.74 142 GLY A N 1
ATOM 752 C CA . GLY A 1 120 ? 3.762 -37.802 -19.139 1.00 32.16 142 GLY A CA 1
ATOM 753 C C . GLY A 1 120 ? 4.543 -36.632 -19.706 1.00 31.09 142 GLY A C 1
ATOM 754 O O . GLY A 1 120 ? 5.251 -35.955 -18.979 1.00 33.73 142 GLY A O 1
ATOM 755 N N . LYS A 1 121 ? 4.408 -36.399 -21.006 1.00 32.70 143 LYS A N 1
ATOM 756 C CA . LYS A 1 121 ? 5.070 -35.271 -21.667 1.00 29.50 143 LYS A CA 1
ATOM 757 C C . LYS A 1 121 ? 4.496 -33.947 -21.191 1.00 29.26 143 LYS A C 1
ATOM 758 O O . LYS A 1 121 ? 3.280 -33.792 -21.077 1.00 26.84 143 LYS A O 1
ATOM 764 N N . GLU A 1 122 ? 5.366 -32.980 -20.932 1.00 28.51 144 GLU A N 1
ATOM 765 C CA . GLU A 1 122 ? 4.883 -31.672 -20.510 1.00 30.93 144 GLU A CA 1
ATOM 766 C C . GLU A 1 122 ? 4.323 -30.875 -21.695 1.00 35.54 144 GLU A C 1
ATOM 767 O O . GLU A 1 122 ? 4.948 -30.779 -22.750 1.00 39.05 144 GLU A O 1
ATOM 773 N N . LEU A 1 123 ? 3.130 -30.321 -21.516 1.00 28.53 145 LEU A N 1
ATOM 774 C CA . LEU A 1 123 ? 2.441 -29.606 -22.594 1.00 32.71 145 LEU A CA 1
ATOM 775 C C . LEU A 1 123 ? 2.524 -28.102 -22.395 1.00 33.68 145 LEU A C 1
ATOM 776 O O . LEU A 1 123 ? 2.545 -27.328 -23.356 1.00 36.87 145 LEU A O 1
ATOM 781 N N . TRP A 1 124 ? 2.564 -27.691 -21.133 1.00 29.59 146 TRP A N 1
ATOM 782 C CA . TRP A 1 124 ? 2.615 -26.275 -20.804 1.00 30.69 146 TRP A CA 1
ATOM 783 C C . TRP A 1 124 ? 3.132 -26.091 -19.386 1.00 31.28 146 TRP A C 1
ATOM 784 O O . TRP A 1 124 ? 2.936 -26.943 -18.508 1.00 26.97 146 TRP A O 1
ATOM 795 N N . SER A 1 125 ? 3.796 -24.968 -19.175 1.00 28.66 147 SER A N 1
ATOM 796 C CA . SER A 1 125 ? 4.401 -24.656 -17.897 1.00 32.39 147 SER A CA 1
ATOM 797 C C . SER A 1 125 ? 4.288 -23.144 -17.676 1.00 33.07 147 SER A C 1
ATOM 798 O O . SER A 1 125 ? 4.459 -22.369 -18.610 1.00 30.35 147 SER A O 1
ATOM 801 N N . GLY A 1 126 ? 4.007 -22.727 -16.448 1.00 30.55 148 GLY A N 1
ATOM 802 C CA . GLY A 1 126 ? 3.885 -21.310 -16.150 1.00 32.68 148 GLY A CA 1
ATOM 803 C C . GLY A 1 126 ? 3.874 -21.040 -14.663 1.00 31.74 148 GLY A C 1
ATOM 804 O O . GLY A 1 126 ? 3.670 -21.955 -13.857 1.00 29.09 148 GLY A O 1
ATOM 805 N N . SER A 1 127 ? 4.100 -19.786 -14.287 1.00 31.15 149 SER A N 1
ATOM 806 C CA . SER A 1 127 ? 4.030 -19.402 -12.888 1.00 31.89 149 SER A CA 1
ATOM 807 C C . SER A 1 127 ? 3.639 -17.938 -12.747 1.00 32.58 149 SER A C 1
ATOM 808 O O . SER A 1 127 ? 3.775 -17.156 -13.693 1.00 31.76 149 SER A O 1
ATOM 811 N N . ALA A 1 128 ? 3.130 -17.587 -11.572 1.00 29.97 150 ALA A N 1
ATOM 812 C CA . ALA A 1 128 ? 2.653 -16.237 -11.321 1.00 34.45 150 ALA A CA 1
ATOM 813 C C . ALA A 1 128 ? 2.891 -15.857 -9.869 1.00 35.44 150 ALA A C 1
ATOM 814 O O . ALA A 1 128 ? 2.684 -16.661 -8.959 1.00 33.14 150 ALA A O 1
ATOM 816 N N . SER A 1 129 ? 3.337 -14.629 -9.645 1.00 36.44 151 SER A N 1
ATOM 817 C CA . SER A 1 129 ? 3.426 -14.127 -8.288 1.00 35.67 151 SER A CA 1
ATOM 818 C C . SER A 1 129 ? 2.774 -12.767 -8.237 1.00 37.91 151 SER A C 1
ATOM 819 O O . SER A 1 129 ? 3.105 -11.890 -9.040 1.00 36.51 151 SER A O 1
ATOM 822 N N . ILE A 1 130 ? 1.846 -12.604 -7.296 1.00 37.93 152 ILE A N 1
ATOM 823 C CA . ILE A 1 130 ? 1.004 -11.415 -7.228 1.00 37.47 152 ILE A CA 1
ATOM 824 C C . ILE A 1 130 ? 0.948 -10.860 -5.810 1.00 39.72 152 ILE A C 1
ATOM 825 O O . ILE A 1 130 ? 0.817 -11.615 -4.835 1.00 38.31 152 ILE A O 1
ATOM 830 N N . ARG A 1 131 ? 1.062 -9.533 -5.708 1.00 37.65 153 ARG A N 1
ATOM 831 C CA . ARG A 1 131 ? 1.129 -8.855 -4.426 1.00 43.22 153 ARG A CA 1
ATOM 832 C C . ARG A 1 131 ? 0.147 -7.694 -4.416 1.00 42.32 153 ARG A C 1
ATOM 833 O O . ARG A 1 131 ? -0.090 -7.053 -5.445 1.00 36.51 153 ARG A O 1
ATOM 841 N N . GLU A 1 132 ? -0.415 -7.428 -3.245 1.00 46.34 154 GLU A N 1
ATOM 842 C CA . GLU A 1 132 ? -1.361 -6.344 -3.077 1.00 49.56 154 GLU A CA 1
ATOM 843 C C . GLU A 1 132 ? -1.164 -5.745 -1.698 1.00 54.63 154 GLU A C 1
ATOM 844 O O . GLU A 1 132 ? -1.113 -6.463 -0.701 1.00 55.04 154 GLU A O 1
ATOM 850 N N . GLY A 1 133 ? -1.037 -4.423 -1.641 1.00 56.92 155 GLY A N 1
ATOM 851 C CA . GLY A 1 133 ? -0.842 -3.746 -0.374 1.00 60.91 155 GLY A CA 1
ATOM 852 C C . GLY A 1 133 ? -1.963 -4.094 0.579 1.00 65.26 155 GLY A C 1
ATOM 853 O O . GLY A 1 133 ? -3.136 -3.911 0.248 1.00 63.90 155 GLY A O 1
ATOM 854 N N . SER A 1 134 ? -1.600 -4.610 1.752 1.00 69.85 156 SER A N 1
ATOM 855 C CA . SER A 1 134 ? -2.568 -4.977 2.778 1.00 75.17 156 SER A CA 1
ATOM 856 C C . SER A 1 134 ? -3.465 -3.799 3.144 1.00 79.81 156 SER A C 1
ATOM 857 O O . SER A 1 134 ? -4.653 -3.974 3.429 1.00 81.04 156 SER A O 1
ATOM 860 N N . ASN A 1 135 ? -2.880 -2.603 3.139 1.00 80.21 157 ASN A N 1
ATOM 861 C CA . ASN A 1 135 ? -3.607 -1.373 3.421 1.00 80.67 157 ASN A CA 1
ATOM 862 C C . ASN A 1 135 ? -4.956 -1.299 2.704 1.00 80.01 157 ASN A C 1
ATOM 863 O O . ASN A 1 135 ? -5.950 -0.874 3.291 1.00 82.47 157 ASN A O 1
ATOM 865 N N . ASN A 1 136 ? -4.989 -1.710 1.439 1.00 76.53 158 ASN A N 1
ATOM 866 C CA . ASN A 1 136 ? -6.247 -1.795 0.697 1.00 75.33 158 ASN A CA 1
ATOM 867 C C . ASN A 1 136 ? -6.360 -3.076 -0.133 1.00 74.13 158 ASN A C 1
ATOM 868 O O . ASN A 1 136 ? -5.374 -3.555 -0.703 1.00 74.17 158 ASN A O 1
ATOM 873 N N . SER A 1 137 ? -7.567 -3.629 -0.202 1.00 72.17 159 SER A N 1
ATOM 874 C CA . SER A 1 137 ? -7.781 -4.881 -0.927 1.00 70.14 159 SER A CA 1
ATOM 875 C C . SER A 1 137 ? -8.783 -4.726 -2.066 1.00 68.06 159 SER A C 1
ATOM 876 O O . SER A 1 137 ? -9.929 -4.341 -1.851 1.00 69.56 159 SER A O 1
ATOM 878 N N . ASN A 1 138 ? -8.347 -5.033 -3.282 1.00 66.16 160 ASN A N 1
ATOM 879 C CA . ASN A 1 138 ? -9.228 -4.947 -4.442 1.00 66.33 160 ASN A CA 1
ATOM 880 C C . ASN A 1 138 ? -8.824 -5.861 -5.598 1.00 59.34 160 ASN A C 1
ATOM 881 O O . ASN A 1 138 ? -7.874 -5.572 -6.332 1.00 48.58 160 ASN A O 1
ATOM 886 N N . SER A 1 139 ? -9.568 -6.955 -5.755 1.00 61.90 161 SER A N 1
ATOM 887 C CA . SER A 1 139 ? -9.380 -7.873 -6.870 1.00 59.35 161 SER A CA 1
ATOM 888 C C . SER A 1 139 ? -9.772 -7.247 -8.209 1.00 56.52 161 SER A C 1
ATOM 889 O O . SER A 1 139 ? -9.336 -7.709 -9.261 1.00 57.87 161 SER A O 1
ATOM 892 N N . GLY A 1 140 ? -10.594 -6.200 -8.172 1.00 55.14 162 GLY A N 1
ATOM 893 C CA . GLY A 1 140 ? -10.932 -5.465 -9.381 1.00 49.17 162 GLY A CA 1
ATOM 894 C C . GLY A 1 140 ? -9.671 -4.918 -10.026 1.00 43.89 162 GLY A C 1
ATOM 895 O O . GLY A 1 140 ? -9.314 -5.254 -11.162 1.00 39.87 162 GLY A O 1
ATOM 896 N N . LEU A 1 141 ? -8.973 -4.075 -9.279 1.00 42.33 163 LEU A N 1
ATOM 897 C CA . LEU A 1 141 ? -7.726 -3.501 -9.763 1.00 38.59 163 LEU A CA 1
ATOM 898 C C . LEU A 1 141 ? -6.635 -4.551 -9.931 1.00 35.71 163 LEU A C 1
ATOM 899 O O . LEU A 1 141 ? -5.865 -4.495 -10.880 1.00 36.91 163 LEU A O 1
ATOM 904 N N . LEU A 1 142 ? -6.563 -5.505 -9.011 1.00 40.96 164 LEU A N 1
ATOM 905 C CA . LEU A 1 142 ? -5.594 -6.585 -9.154 1.00 46.06 164 LEU A CA 1
ATOM 906 C C . LEU A 1 142 ? -5.855 -7.360 -10.441 1.00 43.03 164 LEU A C 1
ATOM 907 O O . LEU A 1 142 ? -4.924 -7.740 -11.150 1.00 38.73 164 LEU A O 1
ATOM 912 N N . GLY A 1 143 ? -7.130 -7.568 -10.747 1.00 42.26 165 GLY A N 1
ATOM 913 C CA . GLY A 1 143 ? -7.511 -8.282 -11.949 1.00 43.77 165 GLY A CA 1
ATOM 914 C C . GLY A 1 143 ? -7.083 -7.538 -13.192 1.00 41.03 165 GLY A C 1
ATOM 915 O O . GLY A 1 143 ? -6.616 -8.141 -14.158 1.00 41.62 165 GLY A O 1
ATOM 924 N N . LEU A 1 145 ? -4.597 -5.447 -13.480 1.00 37.05 167 LEU A N 1
ATOM 925 C CA . LEU A 1 145 ? -3.143 -5.527 -13.591 1.00 36.48 167 LEU A CA 1
ATOM 926 C C . LEU A 1 145 ? -2.679 -6.873 -14.162 1.00 33.03 167 LEU A C 1
ATOM 927 O O . LEU A 1 145 ? -1.916 -6.896 -15.136 1.00 32.68 167 LEU A O 1
ATOM 932 N N . VAL A 1 146 ? -3.131 -7.994 -13.585 1.00 34.84 168 VAL A N 1
ATOM 933 C CA . VAL A 1 146 ? -2.703 -9.295 -14.121 1.00 32.53 168 VAL A CA 1
ATOM 934 C C . VAL A 1 146 ? -3.145 -9.498 -15.557 1.00 31.14 168 VAL A C 1
ATOM 935 O O . VAL A 1 146 ? -2.413 -10.058 -16.357 1.00 34.40 168 VAL A O 1
ATOM 939 N N . SER A 1 147 ? -4.352 -9.059 -15.874 1.00 32.89 169 SER A N 1
ATOM 940 C CA . SER A 1 147 ? -4.851 -9.129 -17.239 1.00 37.33 169 SER A CA 1
ATOM 941 C C . SER A 1 147 ? -3.959 -8.365 -18.219 1.00 38.96 169 SER A C 1
ATOM 942 O O . SER A 1 147 ? -3.684 -8.826 -19.333 1.00 35.10 169 SER A O 1
ATOM 945 N N . ALA A 1 148 ? -3.511 -7.187 -17.799 1.00 37.60 170 ALA A N 1
ATOM 946 C CA . ALA A 1 148 ? -2.648 -6.369 -18.630 1.00 35.64 170 ALA A CA 1
ATOM 947 C C . ALA A 1 148 ? -1.321 -7.071 -18.842 1.00 32.68 170 ALA A C 1
ATOM 948 O O . ALA A 1 148 ? -0.763 -7.043 -19.938 1.00 33.09 170 ALA A O 1
ATOM 950 N N . VAL A 1 149 ? -0.807 -7.703 -17.790 1.00 31.15 171 VAL A N 1
ATOM 951 C CA . VAL A 1 149 ? 0.465 -8.416 -17.899 1.00 31.98 171 VAL A CA 1
ATOM 952 C C . VAL A 1 149 ? 0.338 -9.644 -18.818 1.00 36.11 171 VAL A C 1
ATOM 953 O O . VAL A 1 149 ? 1.230 -9.924 -19.618 1.00 34.96 171 VAL A O 1
ATOM 957 N N . VAL A 1 150 ? -0.774 -10.365 -18.703 1.00 39.50 172 VAL A N 1
ATOM 958 C CA . VAL A 1 150 ? -1.012 -11.513 -19.581 1.00 41.21 172 VAL A CA 1
ATOM 959 C C . VAL A 1 150 ? -1.203 -11.066 -21.038 1.00 44.04 172 VAL A C 1
ATOM 960 O O . VAL A 1 150 ? -0.727 -11.727 -21.966 1.00 44.75 172 VAL A O 1
ATOM 964 N N . ASN A 1 151 ? -1.887 -9.941 -21.236 1.00 42.74 173 ASN A N 1
ATOM 965 C CA . ASN A 1 151 ? -2.025 -9.365 -22.571 1.00 41.57 173 ASN A CA 1
ATOM 966 C C . ASN A 1 151 ? -0.669 -9.086 -23.196 1.00 39.17 173 ASN A C 1
ATOM 967 O O . ASN A 1 151 ? -0.443 -9.378 -24.367 1.00 40.79 173 ASN A O 1
ATOM 972 N N . GLN A 1 152 ? 0.235 -8.508 -22.414 1.00 37.32 174 GLN A N 1
ATOM 973 C CA . GLN A 1 152 ? 1.580 -8.229 -22.904 1.00 36.87 174 GLN A CA 1
ATOM 974 C C . GLN A 1 152 ? 2.333 -9.502 -23.327 1.00 38.17 174 GLN A C 1
ATOM 975 O O . GLN A 1 152 ? 3.044 -9.518 -24.338 1.00 37.21 174 GLN A O 1
ATOM 981 N N . ILE A 1 153 ? 2.195 -10.567 -22.548 1.00 36.89 175 ILE A N 1
ATOM 982 C CA . ILE A 1 153 ? 2.908 -11.801 -22.880 1.00 38.77 175 ILE A CA 1
ATOM 983 C C . ILE A 1 153 ? 2.324 -12.455 -24.126 1.00 43.15 175 ILE A C 1
ATOM 984 O O . ILE A 1 153 ? 3.055 -13.016 -24.950 1.00 42.14 175 ILE A O 1
ATOM 989 N N . ALA A 1 154 ? 1.004 -12.391 -24.259 1.00 46.44 176 ALA A N 1
ATOM 990 C CA . ALA A 1 154 ? 0.326 -12.976 -25.412 1.00 50.52 176 ALA A CA 1
ATOM 991 C C . ALA A 1 154 ? 0.802 -12.340 -26.709 1.00 57.48 176 ALA A C 1
ATOM 992 O O . ALA A 1 154 ? 0.808 -12.979 -27.763 1.00 60.25 176 ALA A O 1
ATOM 994 N N . ASN A 1 155 ? 1.219 -11.081 -26.632 1.00 61.82 177 ASN A N 1
ATOM 995 C CA . ASN A 1 155 ? 1.668 -10.368 -27.823 1.00 66.50 177 ASN A CA 1
ATOM 996 C C . ASN A 1 155 ? 3.182 -10.368 -28.046 1.00 69.63 177 ASN A C 1
ATOM 997 O O . ASN A 1 155 ? 3.653 -9.912 -29.085 1.00 73.09 177 ASN A O 1
ATOM 1002 N N . SER A 1 156 ? 3.943 -10.885 -27.087 1.00 69.45 178 SER A N 1
ATOM 1003 C CA . SER A 1 156 ? 5.399 -10.905 -27.215 1.00 73.63 178 SER A CA 1
ATOM 1004 C C . SER A 1 156 ? 5.849 -11.767 -28.395 1.00 80.79 178 SER A C 1
ATOM 1005 O O . SER A 1 156 ? 5.037 -12.179 -29.224 1.00 82.12 178 SER A O 1
ATOM 1008 N N . LEU A 1 157 ? 7.149 -12.040 -28.455 1.00 84.98 179 LEU A N 1
ATOM 1009 C CA . LEU A 1 157 ? 7.720 -12.881 -29.506 1.00 87.95 179 LEU A CA 1
ATOM 1010 C C . LEU A 1 157 ? 7.311 -14.351 -29.376 1.00 87.34 179 LEU A C 1
ATOM 1011 O O . LEU A 1 157 ? 8.088 -15.244 -29.706 1.00 87.81 179 LEU A O 1
ATOM 1016 N N . THR A 1 158 ? 6.096 -14.592 -28.889 1.00 87.37 180 THR A N 1
ATOM 1017 C CA . THR A 1 158 ? 5.526 -15.939 -28.822 1.00 86.51 180 THR A CA 1
ATOM 1018 C C . THR A 1 158 ? 4.006 -15.884 -28.939 1.00 82.16 180 THR A C 1
ATOM 1019 O O . THR A 1 158 ? 3.331 -15.307 -28.085 1.00 80.89 180 THR A O 1
ATOM 1023 N N . PRO B 1 13 ? -13.425 5.967 -5.649 1.00 82.41 35 PRO B N 1
ATOM 1024 C CA . PRO B 1 13 ? -13.113 6.590 -6.942 1.00 79.44 35 PRO B CA 1
ATOM 1025 C C . PRO B 1 13 ? -13.942 5.991 -8.082 1.00 75.88 35 PRO B C 1
ATOM 1026 O O . PRO B 1 13 ? -13.950 4.771 -8.253 1.00 79.55 35 PRO B O 1
ATOM 1030 N N . ALA B 1 14 ? -14.630 6.832 -8.851 1.00 67.70 36 ALA B N 1
ATOM 1031 C CA . ALA B 1 14 ? -15.421 6.339 -9.976 1.00 58.12 36 ALA B CA 1
ATOM 1032 C C . ALA B 1 14 ? -14.655 6.462 -11.294 1.00 49.04 36 ALA B C 1
ATOM 1033 O O . ALA B 1 14 ? -14.504 5.471 -12.015 1.00 50.71 36 ALA B O 1
ATOM 1035 N N . SER B 1 15 ? -14.157 7.659 -11.597 1.00 43.55 37 SER B N 1
ATOM 1036 C CA . SER B 1 15 ? -13.439 7.884 -12.857 1.00 40.62 37 SER B CA 1
ATOM 1037 C C . SER B 1 15 ? -11.916 7.755 -12.734 1.00 39.58 37 SER B C 1
ATOM 1038 O O . SER B 1 15 ? -11.287 8.371 -11.882 1.00 37.33 37 SER B O 1
ATOM 1041 N N . ILE B 1 16 ? -11.331 6.962 -13.618 1.00 37.15 38 ILE B N 1
ATOM 1042 C CA . ILE B 1 16 ? -9.914 6.664 -13.536 1.00 34.47 38 ILE B CA 1
ATOM 1043 C C . ILE B 1 16 ? -9.198 7.015 -14.823 1.00 35.82 38 ILE B C 1
ATOM 1044 O O . ILE B 1 16 ? -9.541 6.502 -15.893 1.00 35.22 38 ILE B O 1
ATOM 1049 N N . LEU B 1 17 ? -8.195 7.879 -14.693 1.00 32.70 39 LEU B N 1
ATOM 1050 C CA . LEU B 1 17 ? -7.264 8.178 -15.771 1.00 33.32 39 LEU B CA 1
ATOM 1051 C C . LEU B 1 17 ? -6.103 7.182 -15.738 1.00 33.13 39 LEU B C 1
ATOM 1052 O O . LEU B 1 17 ? -5.352 7.107 -14.761 1.00 29.74 39 LEU B O 1
ATOM 1057 N N . VAL B 1 18 ? -5.971 6.396 -16.798 1.00 28.69 40 VAL B N 1
ATOM 1058 C CA . VAL B 1 18 ? -4.791 5.567 -16.956 1.00 26.41 40 VAL B CA 1
ATOM 1059 C C . VAL B 1 18 ? -3.809 6.276 -17.864 1.00 28.70 40 VAL B C 1
ATOM 1060 O O . VAL B 1 18 ? -4.094 6.537 -19.038 1.00 28.21 40 VAL B O 1
ATOM 1064 N N . VAL B 1 19 ? -2.653 6.622 -17.309 1.00 32.16 41 VAL B N 1
ATOM 1065 C CA . VAL B 1 19 ? -1.638 7.299 -18.097 1.00 30.88 41 VAL B CA 1
ATOM 1066 C C . VAL B 1 19 ? -0.773 6.247 -18.786 1.00 30.22 41 VAL B C 1
ATOM 1067 O O . VAL B 1 19 ? -0.721 5.102 -18.345 1.00 30.04 41 VAL B O 1
ATOM 1071 N N . PRO B 1 20 ? -0.119 6.628 -19.891 1.00 33.38 42 PRO B N 1
ATOM 1072 C CA . PRO B 1 20 ? 0.791 5.712 -20.583 1.00 35.37 42 PRO B CA 1
ATOM 1073 C C . PRO B 1 20 ? 1.750 5.077 -19.593 1.00 35.38 42 PRO B C 1
ATOM 1074 O O . PRO B 1 20 ? 2.402 5.785 -18.826 1.00 32.70 42 PRO B O 1
ATOM 1078 N N . PRO B 1 21 ? 1.832 3.740 -19.592 1.00 31.05 43 PRO B N 1
ATOM 1079 C CA . PRO B 1 21 ? 2.693 3.084 -18.609 1.00 33.67 43 PRO B CA 1
ATOM 1080 C C . PRO B 1 21 ? 4.173 3.366 -18.827 1.00 30.64 43 PRO B C 1
ATOM 1081 O O . PRO B 1 21 ? 4.614 3.546 -19.959 1.00 35.76 43 PRO B O 1
ATOM 1085 N N . LEU B 1 22 ? 4.921 3.424 -17.732 1.00 30.15 44 LEU B N 1
ATOM 1086 C CA . LEU B 1 22 ? 6.361 3.600 -17.778 1.00 35.13 44 LEU B CA 1
ATOM 1087 C C . LEU B 1 22 ? 7.002 2.274 -18.144 1.00 35.76 44 LEU B C 1
ATOM 1088 O O . LEU B 1 22 ? 6.599 1.215 -17.651 1.00 36.86 44 LEU B O 1
ATOM 1093 N N . ASN B 1 23 ? 8.010 2.323 -19.000 1.00 37.48 45 ASN B N 1
ATOM 1094 C CA . ASN B 1 23 ? 8.735 1.114 -19.358 1.00 41.26 45 ASN B CA 1
ATOM 1095 C C . ASN B 1 23 ? 10.107 1.148 -18.709 1.00 44.69 45 ASN B C 1
ATOM 1096 O O . ASN B 1 23 ? 10.952 1.958 -19.082 1.00 47.36 45 ASN B O 1
ATOM 1101 N N . GLU B 1 24 ? 10.321 0.287 -17.722 1.00 45.66 46 GLU B N 1
ATOM 1102 C CA . GLU B 1 24 ? 11.620 0.199 -17.071 1.00 51.39 46 GLU B CA 1
ATOM 1103 C C . GLU B 1 24 ? 12.317 -1.109 -17.404 1.00 57.18 46 GLU B C 1
ATOM 1104 O O . GLU B 1 24 ? 13.089 -1.634 -16.604 1.00 62.46 46 GLU B O 1
ATOM 1110 N N . SER B 1 25 ? 12.030 -1.632 -18.593 1.00 56.83 47 SER B N 1
ATOM 1111 C CA . SER B 1 25 ? 12.706 -2.823 -19.095 1.00 54.25 47 SER B CA 1
ATOM 1112 C C . SER B 1 25 ? 13.536 -2.477 -20.328 1.00 56.25 47 SER B C 1
ATOM 1113 O O . SER B 1 25 ? 13.273 -1.484 -20.998 1.00 54.50 47 SER B O 1
ATOM 1116 N N . PRO B 1 26 ? 14.533 -3.316 -20.643 1.00 62.70 48 PRO B N 1
ATOM 1117 C CA . PRO B 1 26 ? 15.378 -3.118 -21.824 1.00 66.24 48 PRO B CA 1
ATOM 1118 C C . PRO B 1 26 ? 14.595 -3.221 -23.132 1.00 67.06 48 PRO B C 1
ATOM 1119 O O . PRO B 1 26 ? 15.053 -2.692 -24.151 1.00 67.58 48 PRO B O 1
ATOM 1123 N N . ASP B 1 27 ? 13.440 -3.884 -23.100 1.00 62.20 49 ASP B N 1
ATOM 1124 C CA . ASP B 1 27 ? 12.646 -4.126 -24.306 1.00 59.15 49 ASP B CA 1
ATOM 1125 C C . ASP B 1 27 ? 11.666 -2.987 -24.578 1.00 57.25 49 ASP B C 1
ATOM 1126 O O . ASP B 1 27 ? 10.835 -2.651 -23.730 1.00 53.46 49 ASP B O 1
ATOM 1131 N N . VAL B 1 28 ? 11.757 -2.414 -25.774 1.00 60.46 50 VAL B N 1
ATOM 1132 C CA . VAL B 1 28 ? 10.938 -1.266 -26.154 1.00 63.35 50 VAL B CA 1
ATOM 1133 C C . VAL B 1 28 ? 9.476 -1.640 -26.369 1.00 64.88 50 VAL B C 1
ATOM 1134 O O . VAL B 1 28 ? 8.583 -0.807 -26.221 1.00 66.36 50 VAL B O 1
ATOM 1138 N N . ASN B 1 29 ? 9.233 -2.895 -26.723 1.00 64.39 51 ASN B N 1
ATOM 1139 C CA . ASN B 1 29 ? 7.869 -3.382 -26.905 1.00 64.42 51 ASN B CA 1
ATOM 1140 C C . ASN B 1 29 ? 7.176 -3.709 -25.587 1.00 56.21 51 ASN B C 1
ATOM 1141 O O . ASN B 1 29 ? 6.007 -4.082 -25.573 1.00 57.24 51 ASN B O 1
ATOM 1146 N N . GLY B 1 30 ? 7.904 -3.570 -24.484 1.00 50.68 52 GLY B N 1
ATOM 1147 C CA . GLY B 1 30 ? 7.392 -3.923 -23.172 1.00 46.59 52 GLY B CA 1
ATOM 1148 C C . GLY B 1 30 ? 6.034 -3.343 -22.797 1.00 44.56 52 GLY B C 1
ATOM 1149 O O . GLY B 1 30 ? 5.295 -3.948 -22.014 1.00 42.13 52 GLY B O 1
ATOM 1150 N N . THR B 1 31 ? 5.692 -2.174 -23.336 1.00 41.45 53 THR B N 1
ATOM 1151 C CA . THR B 1 31 ? 4.408 -1.553 -22.998 1.00 40.60 53 THR B CA 1
ATOM 1152 C C . THR B 1 31 ? 3.497 -1.345 -24.210 1.00 41.89 53 THR B C 1
ATOM 1153 O O . THR B 1 31 ? 2.418 -0.769 -24.081 1.00 36.54 53 THR B O 1
ATOM 1157 N N . TRP B 1 32 ? 3.919 -1.800 -25.386 1.00 44.22 54 TRP B N 1
ATOM 1158 C CA . TRP B 1 32 ? 3.079 -1.635 -26.568 1.00 49.47 54 TRP B CA 1
ATOM 1159 C C . TRP B 1 32 ? 1.696 -2.251 -26.350 1.00 48.61 54 TRP B C 1
ATOM 1160 O O . TRP B 1 32 ? 1.572 -3.431 -26.002 1.00 45.29 54 TRP B O 1
ATOM 1171 N N . GLY B 1 33 ? 0.666 -1.429 -26.533 1.00 50.37 55 GLY B N 1
ATOM 1172 C CA . GLY B 1 33 ? -0.717 -1.867 -26.457 1.00 47.42 55 GLY B CA 1
ATOM 1173 C C . GLY B 1 33 ? -1.242 -2.094 -25.055 1.00 45.47 55 GLY B C 1
ATOM 1174 O O . GLY B 1 33 ? -2.405 -2.449 -24.869 1.00 45.64 55 GLY B O 1
ATOM 1183 N N . LEU B 1 35 ? -1.782 0.065 -22.519 1.00 38.43 57 LEU B N 1
ATOM 1184 C CA . LEU B 1 35 ? -2.780 1.060 -22.126 1.00 34.94 57 LEU B CA 1
ATOM 1185 C C . LEU B 1 35 ? -4.177 0.624 -22.557 1.00 36.19 57 LEU B C 1
ATOM 1186 O O . LEU B 1 35 ? -5.110 0.624 -21.754 1.00 35.40 57 LEU B O 1
ATOM 1191 N N . ALA B 1 36 ? -4.308 0.242 -23.826 1.00 40.41 58 ALA B N 1
ATOM 1192 C CA . ALA B 1 36 ? -5.567 -0.279 -24.365 1.00 46.14 58 ALA B CA 1
ATOM 1193 C C . ALA B 1 36 ? -6.112 -1.489 -23.593 1.00 46.00 58 ALA B C 1
ATOM 1194 O O . ALA B 1 36 ? -7.323 -1.626 -23.399 1.00 48.65 58 ALA B O 1
ATOM 1196 N N . SER B 1 37 ? -5.222 -2.365 -23.148 1.00 41.48 59 SER B N 1
ATOM 1197 C CA . SER B 1 37 ? -5.655 -3.589 -22.480 1.00 44.70 59 SER B CA 1
ATOM 1198 C C . SER B 1 37 ? -6.330 -3.359 -21.122 1.00 39.90 59 SER B C 1
ATOM 1199 O O . SER B 1 37 ? -6.934 -4.282 -20.557 1.00 35.42 59 SER B O 1
ATOM 1202 N N . THR B 1 38 ? -6.241 -2.139 -20.588 1.00 36.17 60 THR B N 1
ATOM 1203 C CA . THR B 1 38 ? -6.733 -1.915 -19.240 1.00 31.94 60 THR B CA 1
ATOM 1204 C C . THR B 1 38 ? -8.201 -1.510 -19.239 1.00 36.48 60 THR B C 1
ATOM 1205 O O . THR B 1 38 ? -8.852 -1.537 -18.202 1.00 36.65 60 THR B O 1
ATOM 1209 N N . ALA B 1 39 ? -8.722 -1.132 -20.400 1.00 41.58 61 ALA B N 1
ATOM 1210 C CA . ALA B 1 39 ? -10.088 -0.618 -20.464 1.00 43.85 61 ALA B CA 1
ATOM 1211 C C . ALA B 1 39 ? -11.155 -1.649 -20.073 1.00 44.52 61 ALA B C 1
ATOM 1212 O O . ALA B 1 39 ? -12.008 -1.365 -19.238 1.00 48.42 61 ALA B O 1
ATOM 1214 N N . ALA B 1 40 ? -11.113 -2.837 -20.665 1.00 45.52 62 ALA B N 1
ATOM 1215 C CA . ALA B 1 40 ? -12.158 -3.832 -20.402 1.00 46.09 62 ALA B CA 1
ATOM 1216 C C . ALA B 1 40 ? -12.229 -4.243 -18.929 1.00 43.43 62 ALA B C 1
ATOM 1217 O O . ALA B 1 40 ? -13.287 -4.174 -18.307 1.00 41.69 62 ALA B O 1
ATOM 1219 N N . PRO B 1 41 ? -11.099 -4.680 -18.361 1.00 43.37 63 PRO B N 1
ATOM 1220 C CA . PRO B 1 41 ? -11.153 -5.061 -16.946 1.00 43.31 63 PRO B CA 1
ATOM 1221 C C . PRO B 1 41 ? -11.578 -3.934 -16.000 1.00 43.66 63 PRO B C 1
ATOM 1222 O O . PRO B 1 41 ? -12.281 -4.212 -15.025 1.00 41.68 63 PRO B O 1
ATOM 1226 N N . LEU B 1 42 ? -11.184 -2.687 -16.276 1.00 40.27 64 LEU B N 1
ATOM 1227 C CA . LEU B 1 42 ? -11.593 -1.576 -15.419 1.00 40.44 64 LEU B CA 1
ATOM 1228 C C . LEU B 1 42 ? -13.094 -1.280 -15.527 1.00 44.35 64 LEU B C 1
ATOM 1229 O O . LEU B 1 42 ? -13.757 -1.021 -14.524 1.00 42.29 64 LEU B O 1
ATOM 1234 N N . SER B 1 43 ? -13.628 -1.311 -16.743 1.00 47.02 65 SER B N 1
ATOM 1235 C CA . SER B 1 43 ? -15.052 -1.073 -16.923 1.00 52.20 65 SER B CA 1
ATOM 1236 C C . SER B 1 43 ? -15.851 -2.247 -16.360 1.00 56.74 65 SER B C 1
ATOM 1237 O O . SER B 1 43 ? -16.889 -2.057 -15.730 1.00 60.51 65 SER B O 1
ATOM 1240 N N . GLU B 1 44 ? -15.354 -3.460 -16.573 1.00 57.00 66 GLU B N 1
ATOM 1241 C CA . GLU B 1 44 ? -16.014 -4.650 -16.045 1.00 58.60 66 GLU B CA 1
ATOM 1242 C C . GLU B 1 44 ? -16.020 -4.635 -14.515 1.00 60.41 66 GLU B C 1
ATOM 1243 O O . GLU B 1 44 ? -16.865 -5.268 -13.888 1.00 58.87 66 GLU B O 1
ATOM 1249 N N . ALA B 1 45 ? -15.094 -3.888 -13.918 1.00 60.00 67 ALA B N 1
ATOM 1250 C CA . ALA B 1 45 ? -15.064 -3.743 -12.461 1.00 55.58 67 ALA B CA 1
ATOM 1251 C C . ALA B 1 45 ? -15.890 -2.553 -11.987 1.00 53.69 67 ALA B C 1
ATOM 1252 O O . ALA B 1 45 ? -15.975 -2.283 -10.785 1.00 56.70 67 ALA B O 1
ATOM 1254 N N . GLY B 1 46 ? -16.498 -1.837 -12.928 1.00 49.37 68 GLY B N 1
ATOM 1255 C CA . GLY B 1 46 ? -17.407 -0.756 -12.577 1.00 48.17 68 GLY B CA 1
ATOM 1256 C C . GLY B 1 46 ? -16.859 0.669 -12.583 1.00 51.25 68 GLY B C 1
ATOM 1257 O O . GLY B 1 46 ? -17.597 1.617 -12.290 1.00 49.67 68 GLY B O 1
ATOM 1258 N N . TYR B 1 47 ? -15.577 0.837 -12.905 1.00 49.71 69 TYR B N 1
ATOM 1259 C CA . TYR B 1 47 ? -14.998 2.186 -13.004 1.00 46.44 69 TYR B CA 1
ATOM 1260 C C . TYR B 1 47 ? -15.288 2.824 -14.357 1.00 45.19 69 TYR B C 1
ATOM 1261 O O . TYR B 1 47 ? -15.523 2.134 -15.345 1.00 43.42 69 TYR B O 1
ATOM 1270 N N . TYR B 1 48 ? -15.256 4.149 -14.400 1.00 47.23 70 TYR B N 1
ATOM 1271 C CA . TYR B 1 48 ? -15.384 4.860 -15.664 1.00 47.13 70 TYR B CA 1
ATOM 1272 C C . TYR B 1 48 ? -13.991 5.232 -16.155 1.00 42.74 70 TYR B C 1
ATOM 1273 O O . TYR B 1 48 ? -13.193 5.747 -15.385 1.00 40.78 70 TYR B O 1
ATOM 1282 N N . VAL B 1 49 ? -13.699 4.951 -17.422 1.00 37.62 71 VAL B N 1
ATOM 1283 C CA . VAL B 1 49 ? -12.368 5.216 -17.979 1.00 41.51 71 VAL B CA 1
ATOM 1284 C C . VAL B 1 49 ? -12.444 5.803 -19.390 1.00 42.25 71 VAL B C 1
ATOM 1285 O O . VAL B 1 49 ? -13.407 5.556 -20.111 1.00 48.46 71 VAL B O 1
ATOM 1289 N N . PHE B 1 50 ? -11.423 6.573 -19.765 1.00 43.75 72 PHE B N 1
ATOM 1290 C CA . PHE B 1 50 ? -11.284 7.160 -21.100 1.00 42.74 72 PHE B CA 1
ATOM 1291 C C . PHE B 1 50 ? -10.603 6.167 -22.052 1.00 46.77 72 PHE B C 1
ATOM 1292 O O . PHE B 1 50 ? -9.755 5.375 -21.626 1.00 44.71 72 PHE B O 1
ATOM 1300 N N . PRO B 1 51 ? -10.966 6.199 -23.345 1.00 45.43 73 PRO B N 1
ATOM 1301 C CA . PRO B 1 51 ? -10.272 5.343 -24.313 1.00 48.17 73 PRO B CA 1
ATOM 1302 C C . PRO B 1 51 ? -8.813 5.755 -24.424 1.00 42.71 73 PRO B C 1
ATOM 1303 O O . PRO B 1 51 ? -8.482 6.917 -24.199 1.00 43.89 73 PRO B O 1
ATOM 1307 N N . ALA B 1 52 ? -7.951 4.804 -24.754 1.00 41.70 74 ALA B N 1
ATOM 1308 C CA . ALA B 1 52 ? -6.531 5.075 -24.851 1.00 37.88 74 ALA B CA 1
ATOM 1309 C C . ALA B 1 52 ? -6.233 6.135 -25.910 1.00 38.84 74 ALA B C 1
ATOM 1310 O O . ALA B 1 52 ? -5.394 7.021 -25.709 1.00 41.39 74 ALA B O 1
ATOM 1312 N N . ALA B 1 53 ? -6.930 6.066 -27.036 1.00 38.65 75 ALA B N 1
ATOM 1313 C CA . ALA B 1 53 ? -6.674 7.003 -28.122 1.00 40.95 75 ALA B CA 1
ATOM 1314 C C . ALA B 1 53 ? -6.988 8.444 -27.721 1.00 37.68 75 ALA B C 1
ATOM 1315 O O . ALA B 1 53 ? -6.338 9.379 -28.161 1.00 34.01 75 ALA B O 1
ATOM 1317 N N . VAL B 1 54 ? -8.001 8.608 -26.888 1.00 38.75 76 VAL B N 1
ATOM 1318 C CA . VAL B 1 54 ? -8.407 9.921 -26.438 1.00 39.34 76 VAL B CA 1
ATOM 1319 C C . VAL B 1 54 ? -7.372 10.504 -25.487 1.00 35.93 76 VAL B C 1
ATOM 1320 O O . VAL B 1 54 ? -6.994 11.663 -25.601 1.00 39.10 76 VAL B O 1
ATOM 1324 N N . VAL B 1 55 ? -6.924 9.689 -24.543 1.00 37.38 77 VAL B N 1
ATOM 1325 C CA . VAL B 1 55 ? -5.920 10.114 -23.578 1.00 37.69 77 VAL B CA 1
ATOM 1326 C C . VAL B 1 55 ? -4.604 10.483 -24.277 1.00 34.46 77 VAL B C 1
ATOM 1327 O O . VAL B 1 55 ? -4.043 11.564 -24.062 1.00 32.48 77 VAL B O 1
ATOM 1331 N N . GLU B 1 56 ? -4.134 9.590 -25.141 1.00 33.86 78 GLU B N 1
ATOM 1332 C CA . GLU B 1 56 ? -2.873 9.808 -25.847 1.00 37.20 78 GLU B CA 1
ATOM 1333 C C . GLU B 1 56 ? -2.916 11.111 -26.617 1.00 34.96 78 GLU B C 1
ATOM 1334 O O . GLU B 1 56 ? -1.956 11.860 -26.614 1.00 33.76 78 GLU B O 1
ATOM 1340 N N . GLU B 1 57 ? -4.040 11.383 -27.273 1.00 38.02 79 GLU B N 1
ATOM 1341 C CA . GLU B 1 57 ? -4.159 12.584 -28.092 1.00 38.89 79 GLU B CA 1
ATOM 1342 C C . GLU B 1 57 ? -4.177 13.856 -27.251 1.00 37.79 79 GLU B C 1
ATOM 1343 O O . GLU B 1 57 ? -3.605 14.875 -27.645 1.00 36.17 79 GLU B O 1
ATOM 1349 N N . THR B 1 58 ? -4.833 13.803 -26.095 1.00 36.12 80 THR B N 1
ATOM 1350 C CA . THR B 1 58 ? -4.846 14.969 -25.208 1.00 34.25 80 THR B CA 1
ATOM 1351 C C . THR B 1 58 ? -3.450 15.303 -24.694 1.00 32.05 80 THR B C 1
ATOM 1352 O O . THR B 1 58 ? -3.077 16.467 -24.617 1.00 34.85 80 THR B O 1
ATOM 1356 N N . PHE B 1 59 ? -2.676 14.286 -24.332 1.00 31.90 81 PHE B N 1
ATOM 1357 C CA . PHE B 1 59 ? -1.300 14.544 -23.921 1.00 35.54 81 PHE B CA 1
ATOM 1358 C C . PHE B 1 59 ? -0.487 15.126 -25.072 1.00 37.97 81 PHE B C 1
ATOM 1359 O O . PHE B 1 59 ? 0.291 16.052 -24.881 1.00 40.60 81 PHE B O 1
ATOM 1367 N N . LYS B 1 60 ? -0.679 14.584 -26.267 1.00 39.57 82 LYS B N 1
ATOM 1368 C CA . LYS B 1 60 ? 0.042 15.079 -27.431 1.00 42.23 82 LYS B CA 1
ATOM 1369 C C . LYS B 1 60 ? -0.270 16.556 -27.654 1.00 45.62 82 LYS B C 1
ATOM 1370 O O . LYS B 1 60 ? 0.628 17.359 -27.889 1.00 44.43 82 LYS B O 1
ATOM 1376 N N . GLN B 1 61 ? -1.544 16.918 -27.565 1.00 46.41 83 GLN B N 1
ATOM 1377 C CA . GLN B 1 61 ? -1.931 18.302 -27.766 1.00 50.43 83 GLN B CA 1
ATOM 1378 C C . GLN B 1 61 ? -1.358 19.195 -26.674 1.00 52.56 83 GLN B C 1
ATOM 1379 O O . GLN B 1 61 ? -1.133 20.383 -26.889 1.00 55.45 83 GLN B O 1
ATOM 1385 N N . ASN B 1 62 ? -1.118 18.619 -25.502 1.00 51.88 84 ASN B N 1
ATOM 1386 C CA . ASN B 1 62 ? -0.526 19.376 -24.405 1.00 50.86 84 ASN B CA 1
ATOM 1387 C C . ASN B 1 62 ? 0.991 19.284 -24.387 1.00 51.24 84 ASN B C 1
ATOM 1388 O O . ASN B 1 62 ? 1.619 19.549 -23.366 1.00 54.19 84 ASN B O 1
ATOM 1393 N N . GLY B 1 63 ? 1.577 18.908 -25.520 1.00 49.18 85 GLY B N 1
ATOM 1394 C CA . GLY B 1 63 ? 3.020 18.860 -25.645 1.00 49.55 85 GLY B CA 1
ATOM 1395 C C . GLY B 1 63 ? 3.713 17.632 -25.069 1.00 53.36 85 GLY B C 1
ATOM 1396 O O . GLY B 1 63 ? 4.936 17.562 -25.086 1.00 55.86 85 GLY B O 1
ATOM 1405 N N . THR B 1 65 ? 4.364 13.369 -24.803 1.00 51.28 87 THR B N 1
ATOM 1406 C CA . THR B 1 65 ? 4.187 12.022 -25.340 1.00 51.94 87 THR B CA 1
ATOM 1407 C C . THR B 1 65 ? 5.007 10.983 -24.577 1.00 49.94 87 THR B C 1
ATOM 1408 O O . THR B 1 65 ? 4.655 9.811 -24.547 1.00 54.02 87 THR B O 1
ATOM 1412 N N . ASN B 1 66 ? 6.087 11.434 -23.950 1.00 44.30 88 ASN B N 1
ATOM 1413 C CA . ASN B 1 66 ? 6.979 10.561 -23.206 1.00 40.84 88 ASN B CA 1
ATOM 1414 C C . ASN B 1 66 ? 6.373 10.156 -21.871 1.00 36.76 88 ASN B C 1
ATOM 1415 O O . ASN B 1 66 ? 5.913 10.998 -21.099 1.00 36.20 88 ASN B O 1
ATOM 1420 N N . ALA B 1 67 ? 6.366 8.860 -21.597 1.00 37.42 89 ALA B N 1
ATOM 1421 C CA . ALA B 1 67 ? 5.711 8.368 -20.397 1.00 34.58 89 ALA B CA 1
ATOM 1422 C C . ALA B 1 67 ? 6.366 8.895 -19.121 1.00 31.77 89 ALA B C 1
ATOM 1423 O O . ALA B 1 67 ? 5.683 9.178 -18.151 1.00 28.79 89 ALA B O 1
ATOM 1425 N N . ALA B 1 68 ? 7.689 9.030 -19.121 1.00 33.92 90 ALA B N 1
ATOM 1426 C CA . ALA B 1 68 ? 8.377 9.510 -17.928 1.00 37.34 90 ALA B CA 1
ATOM 1427 C C . ALA B 1 68 ? 7.974 10.950 -17.622 1.00 36.52 90 ALA B C 1
ATOM 1428 O O . ALA B 1 68 ? 7.862 11.338 -16.468 1.00 40.86 90 ALA B O 1
ATOM 1430 N N . ASP B 1 69 ? 7.771 11.751 -18.655 1.00 37.16 91 ASP B N 1
ATOM 1431 C CA . ASP B 1 69 ? 7.305 13.113 -18.435 1.00 34.89 91 ASP B CA 1
ATOM 1432 C C . ASP B 1 69 ? 5.930 13.039 -17.764 1.00 38.37 91 ASP B C 1
ATOM 1433 O O . ASP B 1 69 ? 5.655 13.743 -16.789 1.00 35.94 91 ASP B O 1
ATOM 1438 N N . ILE B 1 70 ? 5.069 12.176 -18.291 1.00 36.25 92 ILE B N 1
ATOM 1439 C CA . ILE B 1 70 ? 3.677 12.131 -17.827 1.00 32.61 92 ILE B CA 1
ATOM 1440 C C . ILE B 1 70 ? 3.564 11.690 -16.367 1.00 29.79 92 ILE B C 1
ATOM 1441 O O . ILE B 1 70 ? 2.870 12.332 -15.569 1.00 35.73 92 ILE B O 1
ATOM 1446 N N . HIS B 1 71 ? 4.280 10.630 -16.013 1.00 30.01 93 HIS B N 1
ATOM 1447 C CA . HIS B 1 71 ? 4.287 10.119 -14.648 1.00 32.20 93 HIS B CA 1
ATOM 1448 C C . HIS B 1 71 ? 4.860 11.110 -13.647 1.00 38.02 93 HIS B C 1
ATOM 1449 O O . HIS B 1 71 ? 4.725 10.919 -12.437 1.00 36.50 93 HIS B O 1
ATOM 1456 N N . ALA B 1 72 ? 5.518 12.147 -14.161 1.00 42.28 94 ALA B N 1
ATOM 1457 C CA . ALA B 1 72 ? 6.118 13.186 -13.330 1.00 44.49 94 ALA B CA 1
ATOM 1458 C C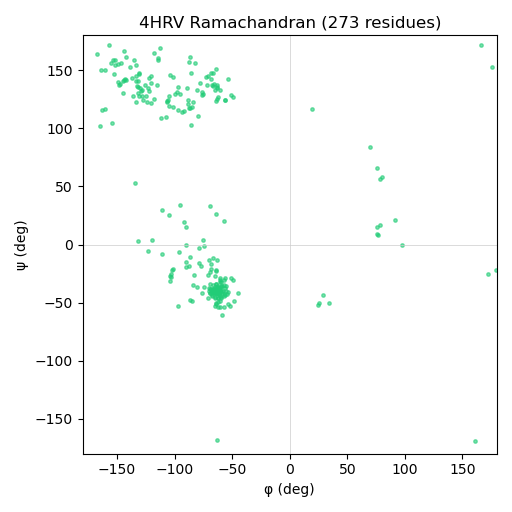 . ALA B 1 72 ? 5.169 14.355 -13.046 1.00 44.37 94 ALA B C 1
ATOM 1459 O O . ALA B 1 72 ? 5.394 15.138 -12.119 1.00 45.18 94 ALA B O 1
ATOM 1461 N N . VAL B 1 73 ? 4.128 14.493 -13.859 1.00 40.41 95 VAL B N 1
ATOM 1462 C CA . VAL B 1 73 ? 3.175 15.581 -13.700 1.00 41.91 95 VAL B CA 1
ATOM 1463 C C . VAL B 1 73 ? 2.435 15.417 -12.384 1.00 42.12 95 VAL B C 1
ATOM 1464 O O . VAL B 1 73 ? 2.056 14.309 -12.030 1.00 35.70 95 VAL B O 1
ATOM 1468 N N . ARG B 1 74 ? 2.222 16.505 -11.649 1.00 40.36 96 ARG B N 1
ATOM 1469 C CA . ARG B 1 74 ? 1.431 16.393 -10.424 1.00 40.37 96 ARG B CA 1
ATOM 1470 C C . ARG B 1 74 ? 0.004 15.951 -10.746 1.00 34.29 96 ARG B C 1
ATOM 1471 O O . ARG B 1 74 ? -0.611 16.442 -11.693 1.00 34.28 96 ARG B O 1
ATOM 1479 N N . PRO B 1 75 ? -0.539 15.023 -9.948 1.00 33.69 97 PRO B N 1
ATOM 1480 C CA . PRO B 1 75 ? -1.878 14.508 -10.241 1.00 34.30 97 PRO B CA 1
ATOM 1481 C C . PRO B 1 75 ? -2.920 15.614 -10.293 1.00 34.03 97 PRO B C 1
ATOM 1482 O O . PRO B 1 75 ? -3.844 15.542 -11.096 1.00 35.40 97 PRO B O 1
ATOM 1486 N N . GLU B 1 76 ? -2.772 16.633 -9.453 1.00 34.70 98 GLU B N 1
ATOM 1487 C CA . GLU B 1 76 ? -3.733 17.729 -9.427 1.00 37.32 98 GLU B CA 1
ATOM 1488 C C . GLU B 1 76 ? -3.795 18.439 -10.785 1.00 37.23 98 GLU B C 1
ATOM 1489 O O . GLU B 1 76 ? -4.838 18.932 -11.188 1.00 36.25 98 GLU B O 1
ATOM 1495 N N . LYS B 1 77 ? -2.669 18.486 -11.482 1.00 39.47 99 LYS B N 1
ATOM 1496 C CA . LYS B 1 77 ? -2.622 19.056 -12.823 1.00 39.71 99 LYS B CA 1
ATOM 1497 C C . LYS B 1 77 ? -3.406 18.170 -13.792 1.00 38.05 99 LYS B C 1
ATOM 1498 O O . LYS B 1 77 ? -4.167 18.667 -14.632 1.00 40.02 99 LYS B O 1
ATOM 1504 N N . LEU B 1 78 ? -3.206 16.856 -13.684 1.00 31.36 100 LEU B N 1
ATOM 1505 C CA . LEU B 1 78 ? -3.977 15.923 -14.501 1.00 34.14 100 LEU B CA 1
ATOM 1506 C C . LEU B 1 78 ? -5.464 16.132 -14.301 1.00 33.87 100 LEU B C 1
ATOM 1507 O O . LEU B 1 78 ? -6.226 16.181 -15.268 1.00 36.53 100 LEU B O 1
ATOM 1512 N N . HIS B 1 79 ? -5.875 16.302 -13.044 1.00 33.92 101 HIS B N 1
ATOM 1513 C CA . HIS B 1 79 ? -7.288 16.542 -12.742 1.00 33.35 101 HIS B CA 1
ATOM 1514 C C . HIS B 1 79 ? -7.803 17.832 -13.386 1.00 36.54 101 HIS B C 1
ATOM 1515 O O . HIS B 1 79 ? -8.950 17.882 -13.821 1.00 38.61 101 HIS B O 1
ATOM 1522 N N . GLN B 1 80 ? -6.962 18.868 -13.428 1.00 40.36 102 GLN B N 1
ATOM 1523 C CA . GLN B 1 80 ? -7.314 20.120 -14.096 1.00 44.20 102 GLN B CA 1
ATOM 1524 C C . GLN B 1 80 ? -7.619 19.883 -15.574 1.00 47.08 102 GLN B C 1
ATOM 1525 O O . GLN B 1 80 ? -8.439 20.584 -16.167 1.00 49.30 102 GLN B O 1
ATOM 1531 N N . ILE B 1 81 ? -6.951 18.906 -16.178 1.00 41.86 103 ILE B N 1
ATOM 1532 C CA . ILE B 1 81 ? -7.154 18.644 -17.597 1.00 41.17 103 ILE B CA 1
ATOM 1533 C C . ILE B 1 81 ? -8.338 17.731 -17.866 1.00 37.61 103 ILE B C 1
ATOM 1534 O O . ILE B 1 81 ? -9.196 18.038 -18.692 1.00 39.47 103 ILE B O 1
ATOM 1539 N N . PHE B 1 82 ? -8.396 16.615 -17.148 1.00 34.99 104 PHE B N 1
ATOM 1540 C CA . PHE B 1 82 ? -9.346 15.563 -17.467 1.00 33.14 104 PHE B CA 1
ATOM 1541 C C . PHE B 1 82 ? -10.592 15.506 -16.564 1.00 37.50 104 PHE B C 1
ATOM 1542 O O . PHE B 1 82 ? -11.600 14.900 -16.941 1.00 37.69 104 PHE B O 1
ATOM 1550 N N . GLY B 1 83 ? -10.506 16.072 -15.365 1.00 37.45 105 GLY B N 1
ATOM 1551 C CA . GLY B 1 83 ? -11.610 15.981 -14.417 1.00 37.00 105 GLY B CA 1
ATOM 1552 C C . GLY B 1 83 ? -11.744 14.624 -13.747 1.00 39.38 105 GLY B C 1
ATOM 1553 O O . GLY B 1 83 ? -12.781 14.317 -13.155 1.00 39.56 105 GLY B O 1
ATOM 1554 N N . ASN B 1 84 ? -10.698 13.803 -13.853 1.00 36.15 106 ASN B N 1
ATOM 1555 C CA . ASN B 1 84 ? -10.669 12.468 -13.260 1.00 33.03 106 ASN B CA 1
ATOM 1556 C C . ASN B 1 84 ? -10.572 12.444 -11.722 1.00 35.23 106 ASN B C 1
ATOM 1557 O O . ASN B 1 84 ? -9.894 13.268 -11.125 1.00 37.56 106 ASN B O 1
ATOM 1562 N N . ASP B 1 85 ? -11.225 11.471 -11.090 1.00 39.84 107 ASP B N 1
ATOM 1563 C CA . ASP B 1 85 ? -11.094 11.288 -9.644 1.00 40.54 107 ASP B CA 1
ATOM 1564 C C . ASP B 1 85 ? -9.743 10.677 -9.255 1.00 33.77 107 ASP B C 1
ATOM 1565 O O . ASP B 1 85 ? -9.176 11.013 -8.220 1.00 34.62 107 ASP B O 1
ATOM 1570 N N . ALA B 1 86 ? -9.234 9.760 -10.069 1.00 30.51 108 ALA B N 1
ATOM 1571 C CA . ALA B 1 86 ? -7.997 9.083 -9.707 1.00 28.62 108 ALA B CA 1
ATOM 1572 C C . ALA B 1 86 ? -7.116 8.838 -10.912 1.00 30.76 108 ALA B C 1
ATOM 1573 O O . ALA B 1 86 ? -7.578 8.885 -12.051 1.00 31.70 108 ALA B O 1
ATOM 1575 N N . VAL B 1 87 ? -5.838 8.582 -10.658 1.00 28.77 109 VAL B N 1
ATOM 1576 C CA . VAL B 1 87 ? -4.901 8.298 -11.730 1.00 24.84 109 VAL B CA 1
ATOM 1577 C C . VAL B 1 87 ? -4.277 6.959 -11.467 1.00 27.63 109 VAL B C 1
ATOM 1578 O O . VAL B 1 87 ? -3.862 6.659 -10.343 1.00 27.35 109 VAL B O 1
ATOM 1582 N N . LEU B 1 88 ? -4.211 6.149 -12.514 1.00 23.91 110 LEU B N 1
ATOM 1583 C CA . LEU B 1 88 ? -3.587 4.842 -12.419 1.00 25.70 110 LEU B CA 1
ATOM 1584 C C . LEU B 1 88 ? -2.228 4.859 -13.090 1.00 26.98 110 LEU B C 1
ATOM 1585 O O . LEU B 1 88 ? -2.113 5.166 -14.278 1.00 28.42 110 LEU B O 1
ATOM 1590 N N . TYR B 1 89 ? -1.193 4.576 -12.305 1.00 25.18 111 TYR B N 1
ATOM 1591 C CA . TYR B 1 89 ? 0.172 4.537 -12.816 1.00 25.09 111 TYR B CA 1
ATOM 1592 C C . TYR B 1 89 ? 0.654 3.087 -12.918 1.00 26.28 111 TYR B C 1
ATOM 1593 O O . TYR B 1 89 ? 0.697 2.366 -11.917 1.00 28.23 111 TYR B O 1
ATOM 1602 N N . ILE B 1 90 ? 1.045 2.678 -14.114 1.00 25.05 112 ILE B N 1
ATOM 1603 C CA . ILE B 1 90 ? 1.598 1.332 -14.301 1.00 26.45 112 ILE B CA 1
ATOM 1604 C C . ILE B 1 90 ? 3.051 1.423 -14.732 1.00 28.54 112 ILE B C 1
ATOM 1605 O O . ILE B 1 90 ? 3.395 2.246 -15.571 1.00 33.01 112 ILE B O 1
ATOM 1610 N N . THR B 1 91 ? 3.893 0.575 -14.152 1.00 24.10 113 THR B N 1
ATOM 1611 C CA . THR B 1 91 ? 5.288 0.452 -14.546 1.00 26.53 113 THR B CA 1
ATOM 1612 C C . THR B 1 91 ? 5.644 -1.013 -14.846 1.00 30.31 113 THR B C 1
ATOM 1613 O O . THR B 1 91 ? 5.432 -1.897 -14.016 1.00 31.01 113 THR B O 1
ATOM 1617 N N . VAL B 1 92 ? 6.153 -1.255 -16.048 1.00 3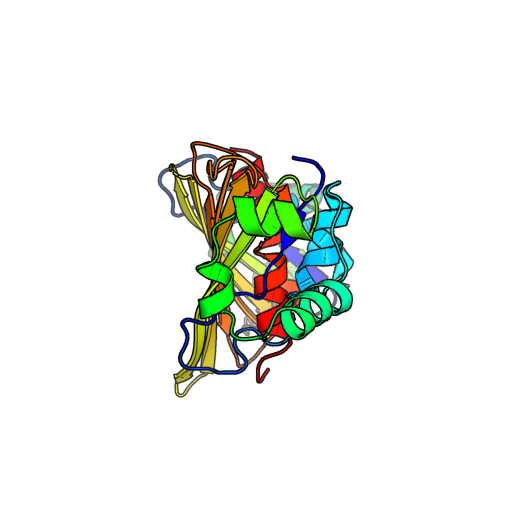1.97 114 VAL B N 1
ATOM 1618 C CA . VAL B 1 92 ? 6.692 -2.561 -16.405 1.00 34.15 114 VAL B CA 1
ATOM 1619 C C . VAL B 1 92 ? 8.154 -2.611 -15.972 1.00 36.26 114 VAL B C 1
ATOM 1620 O O . VAL B 1 92 ? 8.981 -1.826 -16.454 1.00 37.80 114 VAL B O 1
ATOM 1624 N N . THR B 1 93 ? 8.464 -3.520 -15.052 1.00 31.36 115 THR B N 1
ATOM 1625 C CA . THR B 1 93 ? 9.799 -3.604 -14.472 1.00 38.30 115 THR B CA 1
ATOM 1626 C C . THR B 1 93 ? 10.612 -4.733 -15.092 1.00 42.32 115 THR B C 1
ATOM 1627 O O . THR B 1 93 ? 11.844 -4.736 -15.029 1.00 45.90 115 THR B O 1
ATOM 1631 N N . GLU B 1 94 ? 9.922 -5.696 -15.692 1.00 40.75 116 GLU B N 1
ATOM 1632 C CA . GLU B 1 94 ? 10.610 -6.759 -16.409 1.00 41.92 116 GLU B CA 1
ATOM 1633 C C . GLU B 1 94 ? 9.871 -7.165 -17.685 1.00 39.40 116 GLU B C 1
ATOM 1634 O O . GLU B 1 94 ? 8.650 -7.217 -17.721 1.00 36.93 116 GLU B O 1
ATOM 1640 N N . TYR B 1 95 ? 10.621 -7.457 -18.737 1.00 41.20 117 TYR B N 1
ATOM 1641 C CA . TYR B 1 95 ? 10.019 -7.918 -19.976 1.00 43.35 117 TYR B CA 1
ATOM 1642 C C . TYR B 1 95 ? 11.074 -8.556 -20.852 1.00 45.38 117 TYR B C 1
ATOM 1643 O O . TYR B 1 95 ? 12.002 -7.886 -21.305 1.00 45.74 117 TYR B O 1
ATOM 1652 N N . GLY B 1 96 ? 10.937 -9.849 -21.103 1.00 47.33 118 GLY B N 1
ATOM 1653 C CA . GLY B 1 96 ? 11.894 -10.502 -21.968 1.00 48.40 118 GLY B CA 1
ATOM 1654 C C . GLY B 1 96 ? 11.909 -12.000 -21.816 1.00 44.87 118 GLY B C 1
ATOM 1655 O O . GLY B 1 96 ? 11.032 -12.595 -21.182 1.00 39.25 118 GLY B O 1
ATOM 1656 N N . THR B 1 97 ? 12.923 -12.612 -22.412 1.00 51.82 119 THR B N 1
ATOM 1657 C CA . THR B 1 97 ? 13.036 -14.057 -22.412 1.00 57.34 119 THR B CA 1
ATOM 1658 C C . THR B 1 97 ? 14.469 -14.464 -22.105 1.00 62.02 119 THR B C 1
ATOM 1659 O O . THR B 1 97 ? 15.409 -13.975 -22.732 1.00 64.40 119 THR B O 1
ATOM 1663 N N . SER B 1 98 ? 14.627 -15.334 -21.114 1.00 63.56 120 SER B N 1
ATOM 1664 C CA . SER B 1 98 ? 15.911 -15.947 -20.829 1.00 69.35 120 SER B CA 1
ATOM 1665 C C . SER B 1 98 ? 16.080 -17.072 -21.833 1.00 68.04 120 SER B C 1
ATOM 1666 O O . SER B 1 98 ? 15.355 -18.063 -21.781 1.00 66.32 120 SER B O 1
ATOM 1669 N N . TYR B 1 99 ? 17.014 -16.906 -22.762 1.00 72.67 121 TYR B N 1
ATOM 1670 C CA . TYR B 1 99 ? 17.221 -17.902 -23.806 1.00 78.29 121 TYR B CA 1
ATOM 1671 C C . TYR B 1 99 ? 18.156 -19.008 -23.345 1.00 78.38 121 TYR B C 1
ATOM 1672 O O . TYR B 1 99 ? 19.371 -18.833 -23.288 1.00 79.97 121 TYR B O 1
ATOM 1681 N N . GLN B 1 100 ? 17.573 -20.150 -23.009 1.00 76.54 122 GLN B N 1
ATOM 1682 C CA . GLN B 1 100 ? 18.354 -21.300 -22.595 1.00 76.30 122 GLN B CA 1
ATOM 1683 C C . GLN B 1 100 ? 18.225 -22.389 -23.646 1.00 74.38 122 GLN B C 1
ATOM 1684 O O . GLN B 1 100 ? 17.397 -22.292 -24.555 1.00 73.76 122 GLN B O 1
ATOM 1690 N N . ILE B 1 101 ? 19.053 -23.420 -23.530 1.00 72.91 123 ILE B N 1
ATOM 1691 C CA . ILE B 1 101 ? 19.141 -24.433 -24.572 1.00 72.86 123 ILE B CA 1
ATOM 1692 C C . ILE B 1 101 ? 17.846 -25.224 -24.752 1.00 70.87 123 ILE B C 1
ATOM 1693 O O . ILE B 1 101 ? 17.357 -25.364 -25.874 1.00 71.73 123 ILE B O 1
ATOM 1698 N N . LEU B 1 102 ? 17.294 -25.737 -23.655 1.00 68.07 124 LEU B N 1
ATOM 1699 C CA . LEU B 1 102 ? 16.178 -26.679 -23.748 1.00 67.24 124 LEU B CA 1
ATOM 1700 C C . LEU B 1 102 ? 14.843 -25.967 -23.812 1.00 73.89 124 LEU B C 1
ATOM 1701 O O . LEU B 1 102 ? 13.813 -26.586 -24.095 1.00 74.99 124 LEU B O 1
ATOM 1706 N N . ASP B 1 103 ? 14.877 -24.664 -23.545 1.00 75.01 125 ASP B N 1
ATOM 1707 C CA . ASP B 1 103 ? 13.695 -23.820 -23.629 1.00 77.54 125 ASP B CA 1
ATOM 1708 C C . ASP B 1 103 ? 14.027 -22.412 -23.159 1.00 79.21 125 ASP B C 1
ATOM 1709 O O . ASP B 1 103 ? 14.943 -22.207 -22.364 1.00 82.27 125 ASP B O 1
ATOM 1714 N N . SER B 1 104 ? 13.284 -21.442 -23.675 1.00 76.50 126 SER B N 1
ATOM 1715 C CA . SER B 1 104 ? 13.389 -20.068 -23.218 1.00 71.80 126 SER B CA 1
ATOM 1716 C C . SER B 1 104 ? 12.179 -19.774 -22.337 1.00 67.09 126 SER B C 1
ATOM 1717 O O . SER B 1 104 ? 11.099 -20.310 -22.554 1.00 64.71 126 SER B O 1
ATOM 1720 N N . VAL B 1 105 ? 12.365 -18.946 -21.322 1.00 61.50 127 VAL B N 1
ATOM 1721 C CA . VAL B 1 105 ? 11.280 -18.645 -20.409 1.00 55.91 127 VAL B CA 1
ATOM 1722 C C . VAL B 1 105 ? 10.996 -17.164 -20.517 1.00 51.73 127 VAL B C 1
ATOM 1723 O O . VAL B 1 105 ? 11.907 -16.354 -20.361 1.00 49.94 127 VAL B O 1
ATOM 1727 N N . THR B 1 106 ? 9.749 -16.803 -20.803 1.00 48.14 128 THR B N 1
ATOM 1728 C CA . THR B 1 106 ? 9.413 -15.384 -20.893 1.00 42.99 128 THR B CA 1
ATOM 1729 C C . THR B 1 106 ? 8.810 -14.896 -19.581 1.00 38.58 128 THR B C 1
ATOM 1730 O O . THR B 1 106 ? 7.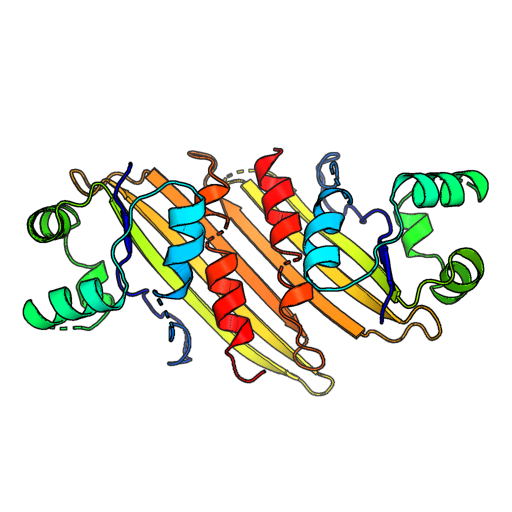962 -15.565 -18.974 1.00 35.39 128 THR B O 1
ATOM 1734 N N . THR B 1 107 ? 9.266 -13.727 -19.151 1.00 38.46 129 THR B N 1
ATOM 1735 C CA . THR B 1 107 ? 8.843 -13.156 -17.891 1.00 38.90 129 THR B CA 1
ATOM 1736 C C . THR B 1 107 ? 8.369 -11.732 -18.144 1.00 36.59 129 THR B C 1
ATOM 1737 O O . THR B 1 107 ? 9.037 -10.976 -18.841 1.00 39.96 129 THR B O 1
ATOM 1741 N N . VAL B 1 108 ? 7.211 -11.384 -17.595 1.00 36.60 130 VAL B N 1
ATOM 1742 C CA . VAL B 1 108 ? 6.760 -9.998 -17.557 1.00 33.48 130 VAL B CA 1
ATOM 1743 C C . VAL B 1 108 ? 6.357 -9.669 -16.125 1.00 34.69 130 VAL B C 1
ATOM 1744 O O . VAL B 1 108 ? 5.636 -10.433 -15.491 1.00 32.13 130 VAL B O 1
ATOM 1748 N N . SER B 1 109 ? 6.838 -8.540 -15.614 1.00 31.50 131 SER B N 1
ATOM 1749 C CA . SER B 1 109 ? 6.484 -8.101 -14.278 1.00 30.41 131 SER B CA 1
ATOM 1750 C C . SER B 1 109 ? 6.127 -6.622 -14.364 1.00 30.85 131 SER B C 1
ATOM 1751 O O . SER B 1 109 ? 6.765 -5.862 -15.099 1.00 32.71 131 SER B O 1
ATOM 1754 N N . ALA B 1 110 ? 5.098 -6.234 -13.627 1.00 28.90 132 ALA B N 1
ATOM 1755 C CA . ALA B 1 110 ? 4.635 -4.857 -13.611 1.00 30.34 132 ALA B CA 1
ATOM 1756 C C . ALA B 1 110 ? 4.114 -4.535 -12.222 1.00 30.45 132 ALA B C 1
ATOM 1757 O O . ALA B 1 110 ? 3.728 -5.424 -11.462 1.00 32.08 132 ALA B O 1
ATOM 1759 N N . LYS B 1 111 ? 4.122 -3.256 -11.890 1.00 30.38 133 LYS B N 1
ATOM 1760 C CA . LYS B 1 111 ? 3.620 -2.805 -10.621 1.00 32.08 133 LYS B CA 1
ATOM 1761 C C . LYS B 1 111 ? 2.738 -1.600 -10.913 1.00 33.65 133 LYS B C 1
ATOM 1762 O O . LYS B 1 111 ? 2.886 -0.951 -11.945 1.00 31.35 133 LYS B O 1
ATOM 1768 N N . ALA B 1 112 ? 1.778 -1.334 -10.042 1.00 33.84 134 ALA B N 1
ATOM 1769 C CA . ALA B 1 112 ? 0.855 -0.242 -10.298 1.00 35.56 134 ALA B CA 1
ATOM 1770 C C . ALA B 1 112 ? 0.384 0.375 -9.004 1.00 32.91 134 ALA B C 1
ATOM 1771 O O . ALA B 1 112 ? 0.428 -0.261 -7.952 1.00 30.83 134 ALA B O 1
ATOM 1773 N N . ARG B 1 113 ? -0.031 1.637 -9.080 1.00 29.69 135 ARG B N 1
ATOM 1774 C CA . ARG B 1 113 ? -0.643 2.287 -7.947 1.00 31.87 135 ARG B CA 1
ATOM 1775 C C . ARG B 1 113 ? -1.758 3.204 -8.424 1.00 29.30 135 ARG B C 1
ATOM 1776 O O . ARG B 1 113 ? -1.645 3.837 -9.473 1.00 28.11 135 ARG B O 1
ATOM 1784 N N . LEU B 1 114 ? -2.841 3.259 -7.654 1.00 27.77 136 LEU B N 1
ATOM 1785 C CA . LEU B 1 114 ? -3.957 4.145 -7.960 1.00 26.20 136 LEU B CA 1
ATOM 1786 C C . LEU B 1 114 ? -3.927 5.318 -6.986 1.00 27.26 136 LEU B C 1
ATOM 1787 O O . LEU B 1 114 ? -3.916 5.121 -5.781 1.00 31.21 136 LEU B O 1
ATOM 1792 N N . VAL B 1 115 ? -3.901 6.535 -7.498 1.00 27.13 137 VAL B N 1
ATOM 1793 C CA . VAL B 1 115 ? -3.861 7.684 -6.602 1.00 29.36 137 VAL B CA 1
ATOM 1794 C C . VAL B 1 115 ? -5.013 8.657 -6.804 1.00 31.62 137 VAL B C 1
ATOM 1795 O O . VAL B 1 115 ? -5.453 8.914 -7.920 1.00 31.24 137 VAL B O 1
ATOM 1799 N N . ASP B 1 116 ? -5.483 9.204 -5.693 1.00 34.38 138 ASP B N 1
ATOM 1800 C CA . ASP B 1 116 ? -6.507 10.227 -5.703 1.00 35.47 138 ASP B CA 1
ATOM 1801 C C . ASP B 1 116 ? -5.942 11.445 -6.430 1.00 36.38 138 ASP B C 1
ATOM 1802 O O . ASP B 1 116 ? -4.879 11.942 -6.084 1.00 36.40 138 ASP B O 1
ATOM 1807 N N . SER B 1 117 ? -6.641 11.905 -7.458 1.00 36.18 139 SER B N 1
ATOM 1808 C CA . SER B 1 117 ? -6.082 12.918 -8.336 1.00 36.30 139 SER B CA 1
ATOM 1809 C C . SER B 1 117 ? -6.163 14.311 -7.720 1.00 38.96 139 SER B C 1
ATOM 1810 O O . SER B 1 117 ? -5.487 15.227 -8.178 1.00 39.14 139 SER B O 1
ATOM 1813 N N . ARG B 1 118 ? -6.983 14.457 -6.680 1.00 38.93 140 ARG B N 1
ATOM 1814 C CA . ARG B 1 118 ? -7.141 15.740 -5.998 1.00 45.66 140 ARG B CA 1
ATOM 1815 C C . ARG B 1 118 ? -6.068 16.009 -4.932 1.00 49.43 140 ARG B C 1
ATOM 1816 O O . ARG B 1 118 ? -5.657 17.150 -4.747 1.00 50.06 140 ARG B O 1
ATOM 1824 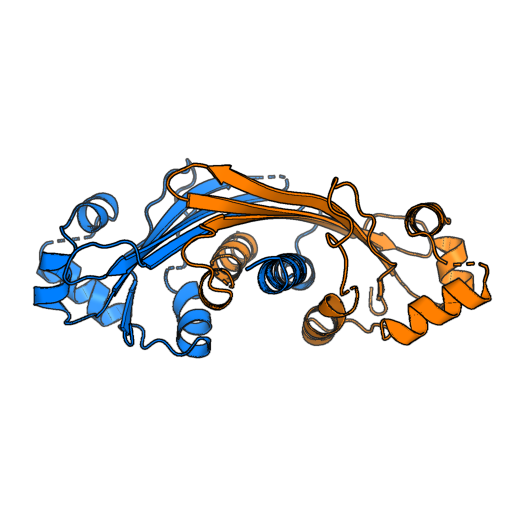N N . ASN B 1 119 ? -5.603 14.973 -4.237 1.00 48.94 141 ASN B N 1
ATOM 1825 C CA . ASN B 1 119 ? -4.629 15.193 -3.165 1.00 47.46 141 ASN B CA 1
ATOM 1826 C C . ASN B 1 119 ? -3.411 14.283 -3.201 1.00 46.04 141 ASN B C 1
ATOM 1827 O O . ASN B 1 119 ? -2.565 14.330 -2.306 1.00 49.29 141 ASN B O 1
ATOM 1832 N N . GLY B 1 120 ? -3.333 13.439 -4.223 1.00 32.10 142 GLY B N 1
ATOM 1833 C CA . GLY B 1 120 ? -2.169 12.615 -4.419 1.00 36.70 142 GLY B CA 1
ATOM 1834 C C . GLY B 1 120 ? -2.112 11.427 -3.482 1.00 35.77 142 GLY B C 1
ATOM 1835 O O . GLY B 1 120 ? -1.104 10.743 -3.445 1.00 39.67 142 GLY B O 1
ATOM 1836 N N . LYS B 1 121 ? -3.177 11.185 -2.720 1.00 37.33 143 LYS B N 1
ATOM 1837 C CA . LYS B 1 121 ? -3.180 10.057 -1.795 1.00 36.09 143 LYS B CA 1
ATOM 1838 C C . LYS B 1 121 ? -3.284 8.738 -2.541 1.00 36.62 143 LYS B C 1
ATOM 1839 O O . LYS B 1 121 ? -4.056 8.597 -3.484 1.00 33.90 143 LYS B O 1
ATOM 1845 N N . GLU B 1 122 ? -2.496 7.768 -2.105 1.00 37.14 144 GLU B N 1
ATOM 1846 C CA . GLU B 1 122 ? -2.530 6.450 -2.710 1.00 34.20 144 GLU B CA 1
ATOM 1847 C C . GLU B 1 122 ? -3.769 5.680 -2.242 1.00 37.24 144 GLU B C 1
ATOM 1848 O O . GLU B 1 122 ? -4.033 5.577 -1.048 1.00 42.44 144 GLU B O 1
ATOM 1854 N N . LEU B 1 123 ? -4.525 5.145 -3.192 1.00 34.13 145 LEU B N 1
ATOM 1855 C CA . LEU B 1 123 ? -5.762 4.439 -2.885 1.00 37.36 145 LEU B CA 1
ATOM 1856 C C . LEU B 1 123 ? -5.599 2.923 -2.978 1.00 38.43 145 LEU B C 1
ATOM 1857 O O . LEU B 1 123 ? -6.336 2.162 -2.331 1.00 39.84 145 LEU B O 1
ATOM 1862 N N . TRP B 1 124 ? -4.632 2.487 -3.783 1.00 36.19 146 TRP B N 1
ATOM 1863 C CA . TRP B 1 124 ? -4.414 1.063 -4.016 1.00 36.02 146 TRP B CA 1
ATOM 1864 C C . TRP B 1 124 ? -3.040 0.855 -4.628 1.00 35.91 146 TRP B C 1
ATOM 1865 O O . TRP B 1 124 ? -2.541 1.729 -5.328 1.00 33.65 146 TRP B O 1
ATOM 1876 N N . SER B 1 125 ? -2.426 -0.294 -4.360 1.00 31.69 147 SER B N 1
ATOM 1877 C CA . SER B 1 125 ? -1.212 -0.684 -5.079 1.00 34.11 147 SER B CA 1
ATOM 1878 C C . SER B 1 125 ? -1.036 -2.203 -5.157 1.00 37.05 147 SER B C 1
ATOM 1879 O O . SER B 1 125 ? -1.411 -2.934 -4.243 1.00 35.73 147 SER B O 1
ATOM 1882 N N . GLY B 1 126 ? -0.460 -2.656 -6.263 1.00 33.28 148 GLY B N 1
ATOM 1883 C CA . GLY B 1 126 ? -0.232 -4.070 -6.484 1.00 35.51 148 GLY B CA 1
ATOM 1884 C C . GLY B 1 126 ? 0.882 -4.289 -7.481 1.00 33.89 148 GLY B C 1
ATOM 1885 O O . GLY B 1 126 ? 1.379 -3.334 -8.103 1.00 32.01 148 GLY B O 1
ATOM 1886 N N . SER B 1 127 ? 1.285 -5.548 -7.630 1.00 35.75 149 SER B N 1
ATOM 1887 C CA . SER B 1 127 ? 2.271 -5.916 -8.627 1.00 31.51 149 SER B CA 1
ATOM 1888 C C . SER B 1 127 ? 2.077 -7.364 -9.038 1.00 33.65 149 SER B C 1
ATOM 1889 O O . SER B 1 127 ? 1.450 -8.152 -8.322 1.00 30.93 149 SER B O 1
ATOM 1892 N N . ALA B 1 128 ? 2.597 -7.697 -10.210 1.00 30.90 150 ALA B N 1
ATOM 1893 C CA . ALA B 1 128 ? 2.416 -9.028 -10.758 1.00 33.85 150 ALA B CA 1
ATOM 1894 C C . ALA B 1 128 ? 3.638 -9.376 -11.572 1.00 35.57 150 ALA B C 1
ATOM 1895 O O . ALA B 1 128 ? 4.172 -8.541 -12.310 1.00 37.31 150 ALA B O 1
ATOM 1897 N N . SER B 1 129 ? 4.097 -10.610 -11.415 1.00 35.45 151 SER B N 1
ATOM 1898 C CA . SER B 1 129 ? 5.204 -11.096 -12.202 1.00 37.39 151 SER B CA 1
ATOM 1899 C C . SER B 1 129 ? 4.790 -12.465 -12.699 1.00 37.52 151 SER B C 1
ATOM 1900 O O . SER B 1 129 ? 4.438 -13.339 -11.907 1.00 33.12 151 SER B O 1
ATOM 1903 N N . ILE B 1 130 ? 4.795 -12.626 -14.017 1.00 34.41 152 ILE B N 1
ATOM 1904 C CA . ILE B 1 130 ? 4.238 -13.809 -14.642 1.00 36.65 152 ILE B CA 1
ATOM 1905 C C . ILE B 1 130 ? 5.249 -14.376 -15.619 1.00 35.36 152 ILE B C 1
ATOM 1906 O O . ILE B 1 130 ? 5.883 -13.629 -16.375 1.00 29.81 152 ILE B O 1
ATOM 1911 N N . ARG B 1 131 ? 5.422 -15.697 -15.572 1.00 33.80 153 ARG B N 1
ATOM 1912 C CA . ARG B 1 131 ? 6.441 -16.376 -16.348 1.00 40.10 153 ARG B CA 1
ATOM 1913 C C . ARG B 1 131 ? 5.832 -17.555 -17.082 1.00 38.99 153 ARG B C 1
ATOM 1914 O O . ARG B 1 131 ? 4.904 -18.205 -16.591 1.00 35.80 153 ARG B O 1
ATOM 1922 N N . GLU B 1 132 ? 6.376 -17.845 -18.253 1.00 38.93 154 GLU B N 1
ATOM 1923 C CA . GLU B 1 132 ? 5.846 -18.921 -19.064 1.00 42.67 154 GLU B CA 1
ATOM 1924 C C . GLU B 1 132 ? 6.955 -19.545 -19.885 1.00 44.57 154 GLU B C 1
ATOM 1925 O O . GLU B 1 132 ? 7.825 -18.841 -20.399 1.00 42.69 154 GLU B O 1
ATOM 1931 N N . GLY B 1 133 ? 6.930 -20.873 -19.992 1.00 47.14 155 GLY B N 1
ATOM 1932 C CA . GLY B 1 133 ? 7.849 -21.574 -20.869 1.00 50.26 155 GLY B CA 1
ATOM 1933 C C . GLY B 1 133 ? 7.600 -21.154 -22.305 1.00 52.70 155 GLY B C 1
ATOM 1934 O O . GLY B 1 133 ? 6.468 -21.209 -22.784 1.00 46.83 155 GLY B O 1
ATOM 1935 N N . SER B 1 134 ? 8.656 -20.727 -22.992 1.00 57.62 156 SER B N 1
ATOM 1936 C CA . SER B 1 134 ? 8.538 -20.224 -24.358 1.00 62.11 156 SER B CA 1
ATOM 1937 C C . SER B 1 134 ? 8.185 -21.319 -25.369 1.00 64.74 156 SER B C 1
ATOM 1938 O O . SER B 1 134 ? 7.470 -21.070 -26.344 1.00 67.72 156 SER B O 1
ATOM 1941 N N . ASN B 1 135 ? 8.682 -22.527 -25.131 1.00 62.20 157 ASN B N 1
ATOM 1942 C CA . ASN B 1 135 ? 8.434 -23.650 -26.028 1.00 62.97 157 ASN B CA 1
ATOM 1943 C C . ASN B 1 135 ? 6.946 -23.961 -26.243 1.00 61.71 157 ASN B C 1
ATOM 1944 O O . ASN B 1 135 ? 6.560 -24.437 -27.311 1.00 60.75 157 ASN B O 1
ATOM 1946 N N . ASN B 1 136 ? 6.113 -23.696 -25.242 1.00 61.99 158 ASN B N 1
ATOM 1947 C CA . ASN B 1 136 ? 4.684 -24.001 -25.357 1.00 64.01 158 ASN B CA 1
ATOM 1948 C C . ASN B 1 136 ? 3.751 -22.885 -24.876 1.00 67.52 158 ASN B C 1
ATOM 1949 O O . ASN B 1 136 ? 2.859 -23.129 -24.057 1.00 68.80 158 ASN B O 1
ATOM 1954 N N . SER B 1 137 ? 3.943 -21.673 -25.394 1.00 64.33 159 SER B N 1
ATOM 1955 C CA . SER B 1 137 ? 3.139 -20.519 -24.985 1.00 59.87 159 SER B CA 1
ATOM 1956 C C . SER B 1 137 ? 1.638 -20.781 -25.116 1.00 58.00 159 SER B C 1
ATOM 1957 O O . SER B 1 137 ? 1.192 -21.450 -26.047 1.00 62.10 159 SER B O 1
ATOM 1959 N N . ASN B 1 138 ? 0.868 -20.257 -24.169 1.00 54.55 160 ASN B N 1
ATOM 1960 C CA . ASN B 1 138 ? -0.576 -20.477 -24.117 1.00 54.86 160 ASN B CA 1
ATOM 1961 C C . ASN B 1 138 ? -1.258 -19.479 -23.169 1.00 48.63 160 ASN B C 1
ATOM 1962 O O . ASN B 1 138 ? -1.220 -19.635 -21.944 1.00 37.30 160 ASN B O 1
ATOM 1967 N N . SER B 1 139 ? -1.885 -18.457 -23.751 1.00 51.18 161 SER B N 1
ATOM 1968 C CA . SER B 1 139 ? -2.548 -17.403 -22.980 1.00 52.21 161 SER B CA 1
ATOM 1969 C C . SER B 1 139 ? -3.699 -17.935 -22.138 1.00 50.42 161 SER B C 1
ATOM 1970 O O . SER B 1 139 ? -3.940 -17.451 -21.031 1.00 44.99 161 SER B O 1
ATOM 1973 N N . GLY B 1 140 ? -4.410 -18.929 -22.669 1.00 50.35 162 GLY B N 1
ATOM 1974 C CA . GLY B 1 140 ? -5.531 -19.527 -21.965 1.00 44.81 162 GLY B CA 1
ATOM 1975 C C . GLY B 1 140 ? -5.119 -20.080 -20.614 1.00 41.49 162 GLY B C 1
ATOM 1976 O O . GLY B 1 140 ? -5.713 -19.744 -19.592 1.00 42.56 162 GLY B O 1
ATOM 1977 N N . LEU B 1 141 ? -4.093 -20.929 -20.613 1.00 38.10 163 LEU B N 1
ATOM 1978 C CA . LEU B 1 141 ? -3.585 -21.522 -19.383 1.00 34.52 163 LEU B CA 1
ATOM 1979 C C . LEU B 1 141 ? -2.942 -20.499 -18.448 1.00 29.75 163 LEU B C 1
ATOM 1980 O O . LEU B 1 141 ? -3.113 -20.584 -17.242 1.00 29.95 163 LEU B O 1
ATOM 1985 N N . LEU B 1 142 ? -2.179 -19.552 -18.993 1.00 36.06 164 LEU B N 1
ATOM 1986 C CA . LEU B 1 142 ? -1.589 -18.503 -18.165 1.00 39.58 164 LEU B CA 1
ATOM 1987 C C . LEU B 1 142 ? -2.695 -17.674 -17.542 1.00 37.16 164 LEU B C 1
ATOM 1988 O O . LEU B 1 142 ? -2.618 -17.286 -16.379 1.00 33.06 164 LEU B O 1
ATOM 1993 N N . GLY B 1 143 ? -3.735 -17.426 -18.328 1.00 38.83 165 GLY B N 1
ATOM 1994 C CA . GLY B 1 143 ? -4.916 -16.741 -17.842 1.00 42.39 165 GLY B CA 1
ATOM 1995 C C . GLY B 1 143 ? -5.548 -17.446 -16.662 1.00 40.64 165 GLY B C 1
ATOM 1996 O O . GLY B 1 143 ? -5.839 -16.814 -15.636 1.00 37.89 165 GLY B O 1
ATOM 2005 N N . LEU B 1 145 ? -4.209 -19.601 -14.638 1.00 34.98 167 LEU B N 1
ATOM 2006 C CA . LEU B 1 145 ? -3.307 -19.530 -13.487 1.00 33.87 167 LEU B CA 1
ATOM 2007 C C . LEU B 1 145 ? -3.355 -18.184 -12.755 1.00 31.26 167 LEU B C 1
ATOM 2008 O O . LEU B 1 145 ? -3.471 -18.158 -11.536 1.00 32.88 167 LEU B O 1
ATOM 2013 N N . VAL B 1 146 ? -3.239 -17.069 -13.481 1.00 28.53 168 VAL B N 1
ATOM 2014 C CA . VAL B 1 146 ? -3.259 -15.777 -12.807 1.00 29.41 168 VAL B CA 1
ATOM 2015 C C . VAL B 1 146 ? -4.619 -15.607 -12.175 1.00 30.39 168 VAL B C 1
ATOM 2016 O O . VAL B 1 146 ? -4.747 -15.059 -11.090 1.00 30.71 168 VAL B O 1
ATOM 2020 N N . SER B 1 147 ? -5.632 -16.138 -12.844 1.00 34.06 169 SER B N 1
ATOM 2021 C CA . SER B 1 147 ? -6.998 -15.991 -12.367 1.00 38.90 169 SER B CA 1
ATOM 2022 C C . SER B 1 147 ? -7.182 -16.719 -11.054 1.00 38.09 169 SER B C 1
ATOM 2023 O O . SER B 1 147 ? -7.848 -16.228 -10.136 1.00 37.18 169 SER B O 1
ATOM 2026 N N . ALA B 1 148 ? -6.583 -17.903 -10.969 1.00 38.76 170 ALA B N 1
ATOM 2027 C CA . ALA B 1 148 ? -6.629 -18.700 -9.757 1.00 35.60 170 ALA B CA 1
ATOM 2028 C C . ALA B 1 148 ? -5.890 -17.995 -8.631 1.00 32.99 170 ALA B C 1
ATOM 2029 O O . ALA B 1 148 ? -6.326 -18.007 -7.483 1.00 35.40 170 ALA B O 1
ATOM 2031 N N . VAL B 1 149 ? -4.756 -17.389 -8.953 1.00 29.56 171 VAL B N 1
ATOM 2032 C CA . VAL B 1 149 ? -3.969 -16.756 -7.913 1.00 30.73 171 VAL B CA 1
ATOM 2033 C C . VAL B 1 149 ? -4.696 -15.523 -7.366 1.00 33.07 171 VAL B C 1
ATOM 2034 O O . VAL B 1 149 ? -4.688 -15.278 -6.165 1.00 34.14 171 VAL B O 1
ATOM 2038 N N . VAL B 1 150 ? -5.349 -14.773 -8.242 1.00 35.03 172 VAL B N 1
ATOM 2039 C CA . VAL B 1 150 ? -6.098 -13.599 -7.782 1.00 35.43 172 VAL B CA 1
ATOM 2040 C C . VAL B 1 150 ? -7.284 -14.031 -6.915 1.00 41.35 172 VAL B C 1
ATOM 2041 O O . VAL B 1 150 ? -7.627 -13.364 -5.940 1.00 43.08 172 VAL B O 1
ATOM 2045 N N . ASN B 1 151 ? -7.888 -15.167 -7.252 1.00 41.19 173 ASN B N 1
ATOM 2046 C CA . ASN B 1 151 ? -8.979 -15.695 -6.441 1.00 45.57 173 ASN B CA 1
ATOM 2047 C C . ASN B 1 151 ? -8.504 -16.011 -5.027 1.00 45.30 173 ASN B C 1
ATOM 2048 O O . ASN B 1 151 ? -9.195 -15.716 -4.053 1.00 45.15 173 ASN B O 1
ATOM 2053 N N . GLN B 1 152 ? -7.320 -16.608 -4.912 1.00 43.14 174 GLN B N 1
ATOM 2054 C CA . GLN B 1 152 ? -6.756 -16.890 -3.594 1.00 41.26 174 GLN B CA 1
ATOM 2055 C C . GLN B 1 152 ? -6.526 -15.613 -2.785 1.00 40.59 174 GLN B C 1
ATOM 2056 O O . GLN B 1 152 ? -6.749 -15.592 -1.577 1.00 43.77 174 GLN B O 1
ATOM 2062 N N . ILE B 1 153 ? -6.066 -14.557 -3.446 1.00 40.92 175 ILE B N 1
ATOM 2063 C CA . ILE B 1 153 ? -5.851 -13.289 -2.755 1.00 46.20 175 ILE B CA 1
ATOM 2064 C C . ILE B 1 153 ? -7.196 -12.708 -2.324 1.00 45.64 175 ILE B C 1
ATOM 2065 O O . ILE B 1 153 ? -7.343 -12.209 -1.205 1.00 46.19 175 ILE B O 1
ATOM 2070 N N . ALA B 1 154 ? -8.180 -12.795 -3.213 1.00 44.26 176 ALA B N 1
ATOM 2071 C CA . ALA B 1 154 ? -9.513 -12.271 -2.927 1.00 51.33 176 ALA B CA 1
ATOM 2072 C C . ALA B 1 154 ? -10.139 -12.913 -1.689 1.00 59.39 176 ALA B C 1
ATOM 2073 O O . ALA B 1 154 ? -10.787 -12.234 -0.893 1.00 63.47 176 ALA B O 1
ATOM 2075 N N . ASN B 1 155 ? -9.945 -14.218 -1.525 1.00 61.53 177 ASN B N 1
ATOM 2076 C CA . ASN B 1 155 ? -10.570 -14.941 -0.422 1.00 65.91 177 ASN B CA 1
ATOM 2077 C C . ASN B 1 155 ? -9.672 -15.101 0.800 1.00 69.72 177 ASN B C 1
ATOM 2078 O O . ASN B 1 155 ? -9.741 -16.107 1.506 1.00 71.01 177 ASN B O 1
ATOM 2083 N N . SER B 1 156 ? -8.839 -14.098 1.049 1.00 72.51 178 SER B N 1
ATOM 2084 C CA . SER B 1 156 ? -7.950 -14.101 2.205 1.00 77.62 178 SER B CA 1
ATOM 2085 C C . SER B 1 156 ? -8.267 -12.944 3.153 1.00 81.27 178 SER B C 1
ATOM 2086 O O . SER B 1 156 ? -9.403 -12.776 3.595 1.00 83.56 178 SER B O 1
#

Solvent-accessible surface area: 13339 Å² total